Protein AF-A0A928SE41-F1 (afdb_monomer)

Mean predicted aligned error: 13.82 Å

Nearest PDB structures (foldseek):
  5l73-assembly1_B  TM=5.204E-01  e=4.664E-02  Homo sapiens
  8ttq-assembly1_B  TM=5.525E-01  e=8.704E-01  Homo sapiens

Solvent-accessible surface area (backbone atoms only — not comparable to full-atom values): 11397 Å² total; per-residue (Å²): 137,85,88,91,81,90,80,87,89,83,88,83,91,83,81,90,85,83,82,85,88,83,93,76,92,71,86,74,79,82,61,76,67,67,68,52,55,57,54,51,54,52,53,52,52,52,56,52,59,64,74,66,69,66,84,71,67,52,76,88,79,75,61,66,72,69,42,67,29,92,72,49,42,85,67,41,70,33,52,72,40,63,66,27,67,71,76,54,92,57,92,69,24,27,75,44,77,49,80,89,63,86,94,51,41,66,26,45,31,32,97,52,48,72,26,62,48,56,61,57,51,74,53,73,50,64,20,51,86,77,24,64,56,66,54,58,43,25,28,21,42,72,85,44,84,90,42,69,40,45,77,40,76,46,76,60,30,51,46,77,34,77,43,82,45,76,44,51,21,65,64,24,71,44,56,66,38,40,27,31,32,40,60

Secondary structure (DSSP, 8-state):
-PPP----------PPP--------------THHHHHHHHHHHHHHHHHHHT----PPPPPPSEESEEPTT-EE--SSEEEEEE-SS-SSSS-EEEEE--STT----EEEEEEE-TT--EEEEEEE-TTT----EEE-EEETTSTT-----EEEPPPPTT-EEEEEEETTTTT-SSSEEEEE-

Structure (mmCIF, N/CA/C/O backbone):
data_AF-A0A928SE41-F1
#
_entry.id   AF-A0A928SE41-F1
#
loop_
_atom_site.group_PDB
_atom_site.id
_atom_site.type_symbol
_atom_site.label_atom_id
_atom_site.label_alt_id
_atom_site.label_comp_id
_atom_site.label_asym_id
_atom_site.label_entity_id
_atom_site.label_seq_id
_atom_site.pdbx_PDB_ins_code
_atom_site.Cartn_x
_atom_site.Cartn_y
_atom_site.Cartn_z
_atom_site.occupancy
_atom_site.B_iso_or_equiv
_atom_site.auth_seq_id
_atom_site.auth_comp_id
_atom_site.auth_asym_id
_atom_site.auth_atom_id
_atom_site.pdbx_PDB_model_num
ATOM 1 N N . MET A 1 1 ? 59.575 -29.740 -27.970 1.00 46.66 1 MET A N 1
ATOM 2 C CA . MET A 1 1 ? 58.442 -30.667 -28.205 1.00 46.66 1 MET A CA 1
ATOM 3 C C . MET A 1 1 ? 57.515 -30.050 -29.248 1.00 46.66 1 MET A C 1
ATOM 5 O O . MET A 1 1 ? 57.396 -28.835 -29.278 1.00 46.66 1 MET A O 1
ATOM 9 N N . LYS A 1 2 ? 57.029 -30.879 -30.182 1.00 44.94 2 LYS A N 1
ATOM 10 C CA . LYS A 1 2 ? 56.624 -30.553 -31.568 1.00 44.94 2 LYS A CA 1
ATOM 11 C C . LYS A 1 2 ? 55.385 -29.642 -31.724 1.00 44.94 2 LYS A C 1
ATOM 13 O O . LYS A 1 2 ? 54.421 -29.841 -30.995 1.00 44.94 2 LYS A O 1
ATOM 18 N N . PRO A 1 3 ? 55.344 -28.780 -32.762 1.00 45.25 3 PRO A N 1
ATOM 19 C CA . PRO A 1 3 ? 54.106 -28.211 -33.297 1.00 45.25 3 PRO A CA 1
ATOM 20 C C . PRO A 1 3 ? 53.401 -29.195 -34.255 1.00 45.25 3 PRO A C 1
ATOM 22 O O . PRO A 1 3 ? 54.051 -29.869 -35.056 1.00 45.25 3 PRO A O 1
ATOM 25 N N . PHE A 1 4 ? 52.070 -29.271 -34.177 1.00 44.97 4 PHE A N 1
ATOM 26 C CA . PHE A 1 4 ? 51.212 -30.111 -35.020 1.00 44.97 4 PHE A CA 1
ATOM 27 C C . PHE A 1 4 ? 50.641 -29.270 -36.175 1.00 44.97 4 PHE A C 1
ATOM 29 O O . PHE A 1 4 ? 49.979 -28.261 -35.938 1.00 44.97 4 PHE A O 1
ATOM 36 N N . ARG A 1 5 ? 50.915 -29.670 -37.422 1.00 47.62 5 ARG A N 1
ATOM 37 C CA . ARG A 1 5 ? 50.282 -29.157 -38.649 1.00 47.62 5 ARG A CA 1
ATOM 38 C C . ARG A 1 5 ? 49.785 -30.351 -39.468 1.00 47.62 5 ARG A C 1
ATOM 40 O O . ARG A 1 5 ? 50.615 -31.194 -39.804 1.00 47.62 5 ARG A O 1
ATOM 47 N N . PRO A 1 6 ? 48.501 -30.415 -39.839 1.00 48.22 6 PRO A N 1
ATOM 48 C CA . PRO A 1 6 ? 48.040 -31.273 -40.924 1.00 48.22 6 PRO A CA 1
ATOM 49 C C . PRO A 1 6 ? 47.831 -30.456 -42.209 1.00 48.22 6 PRO A C 1
ATOM 51 O O . PRO A 1 6 ? 47.146 -29.434 -42.187 1.00 48.22 6 PRO A O 1
ATOM 54 N N . THR A 1 7 ? 48.384 -30.939 -43.324 1.00 48.78 7 THR A N 1
ATOM 55 C CA . THR A 1 7 ? 48.057 -30.492 -44.690 1.00 48.78 7 THR A CA 1
ATOM 56 C C . THR A 1 7 ? 47.614 -31.707 -45.517 1.00 48.78 7 THR A C 1
ATOM 58 O O . THR A 1 7 ? 48.069 -32.819 -45.259 1.00 48.78 7 THR A O 1
ATOM 61 N N . LEU A 1 8 ? 46.687 -31.450 -46.447 1.00 36.47 8 LEU A N 1
ATOM 62 C CA . LEU A 1 8 ? 45.903 -32.359 -47.296 1.00 36.47 8 LEU A CA 1
ATOM 63 C C . LEU A 1 8 ? 46.720 -33.298 -48.197 1.00 36.47 8 LEU A C 1
ATOM 65 O O . LEU A 1 8 ? 47.815 -32.927 -48.604 1.00 36.47 8 LEU A O 1
ATOM 69 N N . ASP A 1 9 ? 46.086 -34.391 -48.656 1.00 36.44 9 ASP A N 1
ATOM 70 C CA . ASP A 1 9 ? 46.095 -34.699 -50.095 1.00 36.44 9 ASP A CA 1
ATOM 71 C C . ASP A 1 9 ? 44.945 -35.610 -50.591 1.00 36.44 9 ASP A C 1
ATOM 73 O O . ASP A 1 9 ? 44.125 -36.087 -49.806 1.00 36.44 9 ASP A O 1
ATOM 77 N N . SER A 1 10 ? 44.866 -35.781 -51.915 1.00 42.09 10 SER A N 1
ATOM 78 C CA . SER A 1 10 ? 43.642 -35.847 -52.731 1.00 42.09 10 SER A CA 1
ATOM 79 C C . SER A 1 10 ? 43.470 -37.128 -53.594 1.00 42.09 10 SER A C 1
ATOM 81 O O . SER A 1 10 ? 44.464 -37.697 -54.025 1.00 42.09 10 SER A O 1
ATOM 83 N N . GLN A 1 11 ? 42.207 -37.422 -53.991 1.00 41.81 11 GLN A N 1
ATOM 84 C CA . GLN A 1 11 ? 41.729 -38.075 -55.255 1.00 41.81 11 GLN A CA 1
ATOM 85 C C . GLN A 1 11 ? 41.958 -39.610 -55.455 1.00 41.81 11 GLN A C 1
ATOM 87 O O . GLN A 1 11 ? 42.863 -40.148 -54.830 1.00 41.81 11 GLN A O 1
ATOM 92 N N . PRO A 1 12 ? 41.170 -40.357 -56.294 1.00 51.03 12 PRO A N 1
ATOM 93 C CA . PRO A 1 12 ? 40.458 -39.904 -57.502 1.00 51.03 12 PRO A CA 1
ATOM 94 C C . PRO A 1 12 ? 38.987 -40.338 -57.708 1.00 51.03 12 PRO A C 1
ATOM 96 O O . PRO A 1 12 ? 38.530 -41.405 -57.306 1.00 51.03 12 PRO A O 1
ATOM 99 N N . GLN A 1 13 ? 38.276 -39.477 -58.442 1.00 43.41 13 GLN A N 1
ATOM 100 C CA . GLN A 1 13 ? 37.026 -39.741 -59.159 1.00 43.41 13 GLN A CA 1
ATOM 101 C C . GLN A 1 13 ? 37.242 -40.736 -60.313 1.00 43.41 13 GLN A C 1
ATOM 103 O O . GLN A 1 13 ? 38.155 -40.562 -61.119 1.00 43.41 13 GLN A O 1
ATOM 108 N N . LEU A 1 14 ? 36.358 -41.729 -60.430 1.00 42.44 14 LEU A N 1
ATOM 109 C CA . LEU A 1 14 ? 36.236 -42.599 -61.601 1.00 42.44 14 LEU A CA 1
ATOM 110 C C . LEU A 1 14 ? 34.950 -42.257 -62.373 1.00 42.44 14 LEU A C 1
ATOM 112 O O . LEU A 1 14 ? 33.918 -41.925 -61.797 1.00 42.44 14 LEU A O 1
ATOM 116 N N . THR A 1 15 ? 35.091 -42.293 -63.693 1.00 53.06 15 THR A N 1
ATOM 117 C CA . THR A 1 15 ? 34.255 -41.766 -64.785 1.00 53.06 15 THR A CA 1
ATOM 118 C C . THR A 1 15 ? 32.811 -42.290 -64.875 1.00 53.06 15 THR A C 1
ATOM 120 O O . THR A 1 15 ? 32.546 -43.413 -64.446 1.00 53.06 15 THR A O 1
ATOM 123 N N . PRO A 1 16 ? 31.889 -41.563 -65.545 1.00 45.69 16 PRO A N 1
ATOM 124 C CA . PRO A 1 16 ? 30.540 -42.051 -65.829 1.00 45.69 16 PRO A CA 1
ATOM 125 C C . PRO A 1 16 ? 30.514 -43.052 -66.998 1.00 45.69 16 PRO A C 1
ATOM 127 O O . PRO A 1 16 ? 30.977 -42.750 -68.097 1.00 45.69 16 PRO A O 1
ATOM 130 N N . PHE A 1 17 ? 29.909 -44.222 -66.776 1.00 44.00 17 PHE A N 1
ATOM 131 C CA . PHE A 1 17 ? 29.479 -45.137 -67.836 1.00 44.00 17 PHE A CA 1
ATOM 132 C C . PHE A 1 17 ? 27.999 -44.894 -68.159 1.00 44.00 17 PHE A C 1
ATOM 134 O O . PHE A 1 17 ? 27.140 -44.958 -67.284 1.00 44.00 17 PHE A O 1
ATOM 141 N N . ASN A 1 18 ? 27.726 -44.633 -69.436 1.00 43.12 18 ASN A N 1
ATOM 142 C CA . ASN A 1 18 ? 26.406 -44.594 -70.060 1.00 43.12 18 ASN A CA 1
ATOM 143 C C . ASN A 1 18 ? 26.238 -45.879 -70.889 1.00 43.12 18 ASN A C 1
ATOM 145 O O . ASN A 1 18 ? 27.158 -46.231 -71.632 1.00 43.12 18 ASN A O 1
ATOM 149 N N . PRO A 1 19 ? 25.102 -46.583 -70.771 1.00 53.56 19 PRO A N 1
ATOM 150 C CA . PRO A 1 19 ? 24.336 -46.866 -71.986 1.00 53.56 19 PRO A CA 1
ATOM 151 C C . PRO A 1 19 ? 22.806 -46.790 -71.786 1.00 53.56 19 PRO A C 1
ATOM 153 O O . PRO A 1 19 ? 22.194 -47.608 -71.110 1.00 53.56 19 PRO A 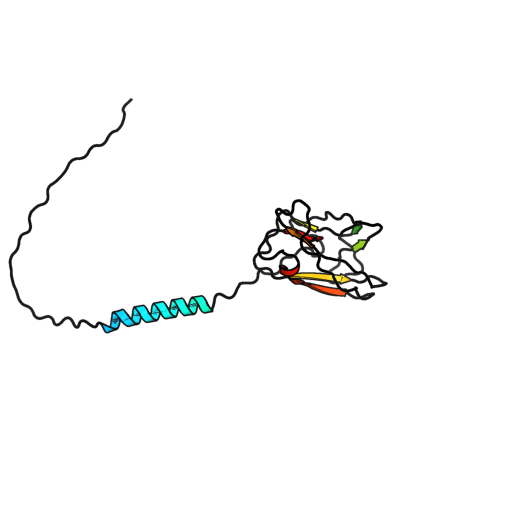O 1
ATOM 156 N N . THR A 1 20 ? 22.202 -45.789 -72.421 1.00 49.34 20 THR A N 1
ATOM 157 C CA . THR A 1 20 ? 21.067 -45.852 -73.364 1.00 49.34 20 THR A CA 1
ATOM 158 C C . THR A 1 20 ? 20.102 -47.063 -73.301 1.00 49.34 20 THR A C 1
ATOM 160 O O . THR A 1 20 ? 20.450 -48.163 -73.714 1.00 49.34 20 THR A O 1
ATOM 163 N N . TYR A 1 21 ? 18.834 -46.737 -72.985 1.00 45.06 21 TYR A N 1
ATOM 164 C CA . TYR A 1 21 ? 17.535 -47.337 -73.381 1.00 45.06 21 TYR A CA 1
ATOM 165 C C . TYR A 1 21 ? 17.086 -48.701 -72.826 1.00 45.06 21 TYR A C 1
ATOM 167 O O . TYR A 1 21 ? 17.552 -49.738 -73.271 1.00 45.06 21 TYR A O 1
ATOM 175 N N . PHE A 1 22 ? 15.986 -48.688 -72.054 1.00 44.00 22 PHE A N 1
ATOM 176 C CA . PHE A 1 22 ? 14.782 -49.477 -72.362 1.00 44.00 22 PHE A CA 1
ATOM 177 C C . PHE A 1 22 ? 13.520 -48.779 -71.830 1.00 44.00 22 PHE A C 1
ATOM 179 O O . PHE A 1 22 ? 13.453 -48.311 -70.698 1.00 44.00 22 PHE A O 1
ATOM 186 N N . HIS A 1 23 ? 12.528 -48.697 -72.710 1.00 52.47 23 HIS A N 1
ATOM 187 C CA . HIS A 1 23 ? 11.189 -48.162 -72.504 1.00 52.47 23 HIS A CA 1
ATOM 188 C C . HIS A 1 23 ? 10.397 -49.095 -71.568 1.00 52.47 23 HIS A C 1
ATOM 190 O O . HIS A 1 23 ? 10.192 -50.259 -71.909 1.00 52.47 23 HIS A O 1
ATOM 196 N N . HIS A 1 24 ? 9.883 -48.598 -70.440 1.00 51.00 24 HIS A N 1
ATOM 197 C CA . HIS A 1 24 ? 8.688 -49.184 -69.833 1.00 51.00 24 HIS A CA 1
ATOM 198 C C . HIS A 1 24 ? 7.796 -48.087 -69.262 1.00 51.00 24 HIS A C 1
ATOM 200 O O . HIS A 1 24 ? 8.157 -47.336 -68.360 1.00 51.00 24 HIS A O 1
ATOM 206 N N . THR A 1 25 ? 6.629 -47.987 -69.875 1.00 55.78 25 THR A N 1
ATOM 207 C CA . THR A 1 25 ? 5.542 -47.072 -69.577 1.00 55.78 25 THR A CA 1
ATOM 208 C C . THR A 1 25 ? 4.924 -47.452 -68.232 1.00 55.78 25 THR A C 1
ATOM 210 O O . THR A 1 25 ? 3.996 -48.249 -68.172 1.00 55.78 25 THR A O 1
ATOM 213 N N . GLY A 1 26 ? 5.447 -46.889 -67.146 1.00 50.28 26 GLY A N 1
ATOM 214 C CA . GLY A 1 26 ? 4.756 -46.816 -65.863 1.00 50.28 26 GLY A CA 1
ATOM 215 C C . GLY A 1 26 ? 4.124 -45.438 -65.748 1.00 50.28 26 GLY A C 1
ATOM 216 O O . GLY A 1 26 ? 4.828 -44.456 -65.547 1.00 50.28 26 GLY A O 1
ATOM 217 N N . GLN A 1 27 ? 2.811 -45.353 -65.943 1.00 44.62 27 GLN A N 1
ATOM 218 C CA . GLN A 1 27 ? 2.025 -44.161 -65.637 1.00 44.62 27 GLN A CA 1
ATOM 219 C C . GLN A 1 27 ? 2.109 -43.911 -64.125 1.00 44.62 27 GLN A C 1
ATOM 221 O O . GLN A 1 27 ? 1.327 -44.457 -63.351 1.00 44.62 27 GLN A O 1
ATOM 226 N N . GLU A 1 28 ? 3.090 -43.120 -63.699 1.00 49.69 28 GLU A N 1
ATOM 227 C CA . GLU A 1 28 ? 3.079 -42.500 -62.383 1.00 49.69 28 GLU A CA 1
ATOM 228 C C . GLU A 1 28 ? 1.965 -41.457 -62.423 1.00 49.69 28 GLU A C 1
ATOM 230 O O . GLU A 1 28 ? 2.078 -40.419 -63.074 1.00 49.69 28 GLU A O 1
ATOM 235 N N . THR A 1 29 ? 0.833 -41.783 -61.802 1.00 55.72 29 THR A N 1
ATOM 236 C CA . THR A 1 29 ? -0.202 -40.811 -61.463 1.00 55.72 29 THR A CA 1
ATOM 237 C C . THR A 1 29 ? 0.430 -39.746 -60.575 1.00 55.72 29 THR A C 1
ATOM 239 O O . THR A 1 29 ? 0.436 -39.868 -59.350 1.00 55.72 29 THR A O 1
ATOM 242 N N . ASP A 1 30 ? 0.983 -38.714 -61.208 1.00 54.09 30 ASP A N 1
ATOM 243 C CA . ASP A 1 30 ? 1.268 -37.433 -60.590 1.00 54.09 30 ASP A CA 1
ATOM 244 C C . ASP A 1 30 ? -0.070 -36.902 -60.073 1.00 54.09 30 ASP A C 1
ATOM 246 O O . ASP A 1 30 ? -0.948 -36.488 -60.831 1.00 54.09 30 ASP A O 1
ATOM 250 N N . MET A 1 31 ? -0.280 -37.043 -58.766 1.00 59.75 31 MET A N 1
ATOM 251 C CA . MET A 1 31 ? -1.417 -36.477 -58.055 1.00 59.75 31 MET A CA 1
ATOM 252 C C . MET A 1 31 ? -0.973 -35.141 -57.436 1.00 59.75 31 MET A C 1
ATOM 254 O O . MET A 1 31 ? -0.610 -35.107 -56.253 1.00 59.75 31 MET A O 1
ATOM 258 N N . PRO A 1 32 ? -1.047 -34.005 -58.162 1.00 52.31 32 PRO A N 1
ATOM 259 C CA . PRO A 1 32 ? -0.687 -32.688 -57.628 1.00 52.31 32 PRO A CA 1
ATOM 260 C C . PRO A 1 32 ? -1.624 -32.217 -56.500 1.00 52.31 32 PRO A C 1
ATOM 262 O O . PRO A 1 32 ? -1.336 -31.239 -55.809 1.00 52.31 32 PRO A O 1
ATOM 265 N N . HIS A 1 33 ? -2.724 -32.931 -56.245 1.00 50.00 33 HIS A N 1
ATOM 266 C CA . HIS A 1 33 ? -3.677 -32.610 -55.184 1.00 50.00 33 HIS A CA 1
ATOM 267 C C . HIS A 1 33 ? -3.133 -32.870 -53.772 1.00 50.00 33 HIS A C 1
ATOM 269 O O . HIS A 1 33 ? -3.493 -32.148 -52.842 1.00 50.00 33 HIS A O 1
ATOM 275 N N . LEU A 1 34 ? -2.228 -33.837 -53.575 1.00 50.53 34 LEU A N 1
ATOM 276 C CA . LEU A 1 34 ? -1.840 -34.245 -52.217 1.00 50.53 34 LEU A CA 1
ATOM 277 C C . LEU A 1 34 ? -0.833 -33.288 -51.550 1.00 50.53 34 LEU A C 1
ATOM 279 O O . LEU A 1 34 ? -0.759 -33.225 -50.323 1.00 50.53 34 LEU A O 1
ATOM 283 N N . ARG A 1 35 ? -0.092 -32.481 -52.324 1.00 55.75 35 ARG A N 1
ATOM 284 C CA . ARG A 1 35 ? 0.886 -31.514 -51.779 1.00 55.75 35 ARG A CA 1
ATOM 285 C C . ARG A 1 35 ? 0.276 -30.166 -51.383 1.00 55.75 35 ARG A C 1
ATOM 287 O O . ARG A 1 35 ? 0.877 -29.444 -50.588 1.00 55.75 35 ARG A O 1
ATOM 294 N N . LEU A 1 36 ? -0.912 -29.833 -51.890 1.00 46.22 36 LEU A N 1
ATOM 295 C CA . LEU A 1 36 ? -1.590 -28.565 -51.597 1.00 46.22 36 LEU A CA 1
ATOM 296 C C . LEU A 1 36 ? -2.436 -28.637 -50.312 1.00 46.22 36 LEU A C 1
ATOM 298 O O . LEU A 1 36 ? -2.439 -27.689 -49.528 1.00 46.22 36 LEU A O 1
ATOM 302 N N . VAL A 1 37 ? -3.068 -29.785 -50.040 1.00 52.66 37 VAL A N 1
ATOM 303 C CA . VAL A 1 37 ? -3.901 -29.998 -48.837 1.00 52.66 37 VAL A CA 1
ATOM 304 C C . VAL A 1 37 ? -3.054 -30.005 -47.557 1.00 52.66 37 VAL A C 1
ATOM 306 O O . VAL A 1 37 ? -3.451 -29.422 -46.553 1.00 52.66 37 VAL A O 1
ATOM 309 N N . HIS A 1 38 ? -1.835 -30.557 -47.607 1.00 46.41 38 HIS A N 1
ATOM 310 C CA . HIS A 1 38 ? -0.890 -30.513 -46.482 1.00 46.41 38 HIS A CA 1
ATOM 311 C C . HIS A 1 38 ? -0.451 -29.086 -46.132 1.00 46.41 38 HIS A C 1
ATOM 313 O O . HIS A 1 38 ? -0.298 -28.769 -44.956 1.00 46.41 38 HIS A O 1
ATOM 319 N N . ARG A 1 39 ? -0.272 -28.215 -47.137 1.00 52.34 39 ARG A N 1
ATOM 320 C CA . ARG A 1 39 ? 0.140 -26.817 -46.930 1.00 52.34 39 ARG A CA 1
ATOM 321 C C . ARG A 1 39 ? -0.997 -25.959 -46.376 1.00 52.34 39 ARG A C 1
ATOM 323 O O . ARG A 1 39 ? -0.737 -25.118 -45.524 1.00 52.34 39 ARG A O 1
ATOM 330 N N . PHE A 1 40 ? -2.240 -26.209 -46.790 1.00 48.91 40 PHE A N 1
ATOM 331 C CA . PHE A 1 40 ? -3.416 -25.536 -46.230 1.00 48.91 40 PHE A CA 1
ATOM 332 C C . PHE A 1 40 ? -3.732 -25.999 -44.801 1.00 48.91 40 PHE A C 1
ATOM 334 O O . PHE A 1 40 ? -3.904 -25.142 -43.941 1.00 48.91 40 PHE A O 1
ATOM 341 N N . CYS A 1 41 ? -3.703 -27.310 -44.515 1.00 48.94 41 CYS A N 1
ATOM 342 C CA . CYS A 1 41 ? -3.915 -27.842 -43.161 1.00 48.94 41 CYS A CA 1
ATOM 343 C C . CYS A 1 41 ? -2.874 -27.337 -42.150 1.00 48.94 41 CYS A C 1
ATOM 345 O O . CYS A 1 41 ? -3.245 -26.982 -41.033 1.00 48.94 41 CYS A O 1
ATOM 347 N N . PHE A 1 42 ? -1.590 -27.255 -42.529 1.00 52.69 42 PHE A N 1
ATOM 348 C CA . PHE A 1 42 ? -0.537 -26.720 -41.651 1.00 52.69 42 PHE A CA 1
ATOM 349 C C . PHE A 1 42 ? -0.695 -25.215 -41.385 1.00 52.69 42 PHE A C 1
ATOM 351 O O . PHE A 1 42 ? -0.465 -24.768 -40.262 1.00 52.69 42 PHE A O 1
ATOM 358 N N . LEU A 1 43 ? -1.118 -24.432 -42.386 1.00 52.38 43 LEU A N 1
ATOM 359 C CA . LEU A 1 43 ? -1.316 -22.986 -42.237 1.00 52.38 43 LEU A CA 1
ATOM 360 C C . LEU A 1 43 ? -2.561 -22.664 -41.393 1.00 52.38 43 LEU A C 1
ATOM 362 O O . LEU A 1 43 ? -2.522 -21.749 -40.574 1.00 52.38 43 LEU A O 1
ATOM 366 N N . THR A 1 44 ? -3.638 -23.446 -41.525 1.00 56.12 44 THR A N 1
ATOM 367 C CA . THR A 1 44 ? -4.821 -23.329 -40.657 1.00 56.12 44 THR A CA 1
ATOM 368 C C . THR A 1 44 ? -4.547 -23.798 -39.229 1.00 56.12 44 THR A C 1
ATOM 370 O O . THR A 1 44 ? -5.037 -23.169 -38.296 1.00 56.12 44 THR A O 1
ATOM 373 N N . LEU A 1 45 ? -3.727 -24.837 -39.021 1.00 54.94 45 LEU A N 1
ATOM 374 C CA . LEU A 1 45 ? -3.350 -25.291 -37.675 1.00 54.94 45 LEU A CA 1
ATOM 375 C C . LEU A 1 45 ? -2.488 -24.242 -36.943 1.00 54.94 45 LEU A C 1
ATOM 377 O O . LEU A 1 45 ? -2.717 -23.987 -35.763 1.00 54.94 45 LEU A O 1
ATOM 381 N N . LEU A 1 46 ? -1.563 -23.575 -37.652 1.00 55.47 46 LEU A N 1
ATOM 382 C CA . LEU A 1 46 ? -0.734 -22.489 -37.106 1.00 55.47 46 LEU A CA 1
ATOM 383 C C . LEU A 1 46 ? -1.565 -21.231 -36.772 1.00 55.47 46 LEU A C 1
ATOM 385 O O . LEU A 1 46 ? -1.356 -20.596 -35.736 1.00 55.47 46 LEU A O 1
ATOM 389 N N . LEU A 1 47 ? -2.546 -20.893 -37.619 1.00 53.84 47 LEU A N 1
ATOM 390 C CA . LEU A 1 47 ? -3.447 -19.755 -37.403 1.00 53.84 47 LEU A CA 1
ATOM 391 C C . LEU A 1 47 ? -4.404 -19.995 -36.220 1.00 53.84 47 LEU A C 1
ATOM 393 O O . LEU A 1 47 ? -4.671 -19.070 -35.458 1.00 53.84 47 LEU A O 1
ATOM 397 N N . ILE A 1 48 ? -4.854 -21.237 -36.004 1.00 55.75 48 ILE A N 1
ATOM 398 C CA . ILE A 1 48 ? -5.677 -21.614 -34.843 1.00 55.75 48 ILE A CA 1
ATOM 399 C C . ILE A 1 48 ? -4.849 -21.571 -33.547 1.00 55.75 48 ILE A C 1
ATOM 401 O O . ILE A 1 48 ? -5.345 -21.067 -32.544 1.00 55.75 48 ILE A O 1
ATOM 405 N N . THR A 1 49 ? -3.572 -21.980 -33.543 1.00 56.41 49 THR A N 1
ATOM 406 C CA . THR A 1 49 ? -2.720 -21.849 -32.339 1.00 56.41 49 THR A CA 1
ATOM 407 C C . THR A 1 49 ? -2.444 -20.399 -31.926 1.00 56.41 49 THR A C 1
ATOM 409 O O . THR A 1 49 ? -2.332 -20.130 -30.732 1.00 56.41 49 THR A O 1
ATOM 412 N N . LEU A 1 50 ? -2.395 -19.447 -32.869 1.00 56.09 50 LEU A N 1
ATOM 413 C CA . LEU A 1 50 ? -2.232 -18.023 -32.539 1.00 56.09 50 LEU A CA 1
ATOM 414 C C . LEU A 1 50 ? -3.504 -17.385 -31.951 1.00 56.09 50 LEU A C 1
ATOM 416 O O . LEU A 1 50 ? -3.391 -16.432 -31.185 1.00 56.09 50 LEU A O 1
ATOM 420 N N . LEU A 1 51 ? -4.699 -17.905 -32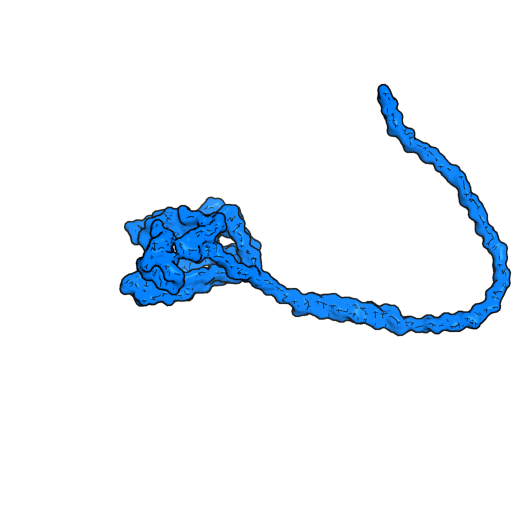.262 1.00 56.19 51 LEU A N 1
ATOM 421 C CA . LEU A 1 51 ? -5.964 -17.388 -31.718 1.00 56.19 51 LEU A CA 1
ATOM 422 C C . LEU A 1 51 ? -6.239 -17.811 -30.260 1.00 56.19 51 LEU A C 1
ATOM 424 O O . LEU A 1 51 ? -7.092 -17.206 -29.616 1.00 56.19 51 LEU A O 1
ATOM 428 N N . PHE A 1 52 ? -5.525 -18.809 -29.726 1.00 57.59 52 PHE A N 1
ATOM 429 C CA . PHE A 1 52 ? -5.733 -19.335 -28.366 1.00 57.59 52 PHE A CA 1
ATOM 430 C C . PHE A 1 52 ? -4.618 -18.991 -27.365 1.00 57.59 52 PHE A C 1
ATOM 432 O O . PHE A 1 52 ? -4.649 -19.471 -26.231 1.00 57.59 52 PHE A O 1
ATOM 439 N N . ALA A 1 53 ? -3.658 -18.135 -27.728 1.00 59.69 53 ALA A N 1
ATOM 440 C CA . ALA A 1 53 ? -2.679 -17.610 -26.777 1.00 59.69 53 ALA A CA 1
ATOM 441 C C . ALA A 1 53 ? -3.319 -16.523 -25.888 1.00 59.69 53 ALA A C 1
ATOM 443 O O . ALA A 1 53 ? -3.044 -15.333 -26.031 1.00 59.69 53 ALA A O 1
ATOM 444 N N . ALA A 1 54 ? -4.217 -16.922 -24.983 1.00 64.62 54 ALA A N 1
ATOM 445 C CA . ALA A 1 54 ? -4.692 -16.033 -23.930 1.00 64.62 54 ALA A CA 1
ATOM 446 C C . ALA A 1 54 ? -3.529 -15.723 -22.968 1.00 64.62 54 ALA A C 1
ATOM 448 O O . ALA A 1 54 ? -2.755 -16.629 -22.646 1.00 64.62 54 ALA A O 1
ATOM 449 N N . PRO A 1 55 ? -3.380 -14.475 -22.489 1.00 66.06 55 PRO A N 1
ATOM 450 C CA . PRO A 1 55 ? -2.377 -14.169 -21.481 1.00 66.06 55 PRO A CA 1
ATOM 451 C C . PRO A 1 55 ? -2.674 -14.979 -20.214 1.00 66.06 55 PRO A C 1
ATOM 453 O O . PRO A 1 55 ? -3.725 -14.816 -19.591 1.00 66.06 55 PRO A O 1
ATOM 456 N N . THR A 1 56 ? -1.752 -15.860 -19.830 1.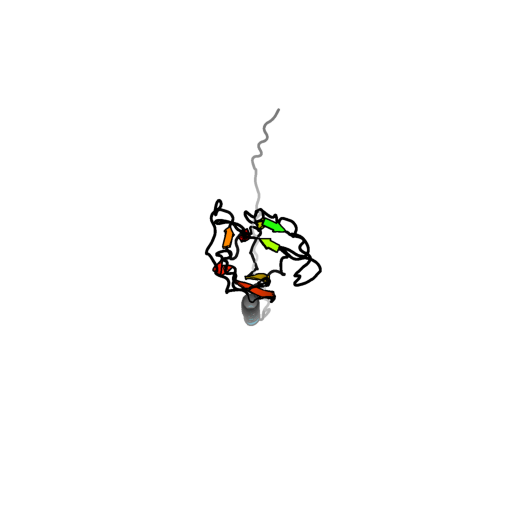00 73.44 56 THR A N 1
ATOM 457 C CA . THR A 1 56 ? -1.836 -16.575 -18.555 1.00 73.44 56 THR A CA 1
ATOM 458 C C . THR A 1 56 ? -1.596 -15.578 -17.428 1.00 73.44 56 THR A C 1
ATOM 460 O O . THR A 1 56 ? -0.488 -15.069 -17.266 1.00 73.44 56 THR A O 1
ATOM 463 N N . LEU A 1 57 ? -2.639 -15.289 -16.652 1.00 81.69 57 LEU A N 1
ATOM 464 C CA . LEU A 1 57 ? -2.506 -14.541 -15.405 1.00 81.69 57 LEU A CA 1
ATOM 465 C C . LEU A 1 57 ? -1.708 -15.372 -14.397 1.00 81.69 57 LEU A C 1
ATOM 467 O O . LEU A 1 57 ? -1.930 -16.577 -14.257 1.00 81.69 57 LEU A O 1
ATOM 471 N N . ALA A 1 58 ? -0.800 -14.719 -13.680 1.00 84.12 58 ALA A N 1
ATOM 472 C CA . ALA A 1 58 ? -0.087 -15.337 -12.577 1.00 84.12 58 ALA A CA 1
ATOM 473 C C . ALA A 1 58 ? -1.069 -15.706 -11.451 1.00 84.12 58 ALA A C 1
ATOM 475 O O . ALA A 1 58 ? -2.042 -14.990 -11.184 1.00 84.12 58 ALA A O 1
ATOM 476 N N . ALA A 1 59 ? -0.808 -16.826 -10.772 1.00 88.75 59 ALA A N 1
ATOM 477 C CA . ALA A 1 59 ? -1.513 -17.153 -9.537 1.00 88.75 59 ALA A CA 1
ATOM 478 C C . ALA A 1 59 ? -1.273 -16.038 -8.502 1.00 88.75 59 ALA A C 1
ATOM 480 O O . ALA A 1 59 ? -0.178 -15.474 -8.491 1.00 88.75 59 ALA A O 1
ATOM 481 N N . PRO A 1 60 ? -2.249 -15.708 -7.632 1.00 92.06 60 PRO A N 1
ATOM 482 C CA . PRO A 1 60 ? -2.080 -14.644 -6.652 1.00 92.06 60 PRO A CA 1
ATOM 483 C C . PRO A 1 60 ? -0.817 -14.843 -5.819 1.00 92.06 60 PRO A C 1
ATOM 485 O O . PRO A 1 60 ? -0.603 -15.913 -5.253 1.00 92.06 60 PRO A O 1
ATOM 488 N N . GLN A 1 61 ? -0.012 -13.792 -5.716 1.00 95.44 61 GLN A N 1
ATOM 489 C CA . GLN A 1 61 ? 1.143 -13.787 -4.842 1.00 95.44 61 GLN A CA 1
ATOM 490 C C . GLN A 1 61 ? 0.798 -13.124 -3.514 1.00 95.44 61 GLN A C 1
ATOM 492 O O . GLN A 1 61 ? 0.258 -12.018 -3.475 1.00 95.44 61 GLN A O 1
ATOM 497 N N . VAL A 1 62 ? 1.131 -13.812 -2.426 1.00 97.62 62 VAL A N 1
ATOM 498 C CA . VAL A 1 62 ? 0.945 -13.312 -1.066 1.00 97.62 62 VAL A CA 1
ATOM 499 C C . VAL A 1 62 ? 2.072 -12.341 -0.719 1.00 97.62 62 VAL A C 1
ATOM 501 O O . VAL A 1 62 ? 3.244 -12.636 -0.939 1.00 97.62 62 VAL A O 1
ATOM 504 N N . ILE A 1 63 ? 1.698 -11.188 -0.164 1.00 98.44 63 ILE A N 1
ATOM 505 C CA . ILE A 1 63 ? 2.619 -10.199 0.423 1.00 98.44 63 ILE A CA 1
ATOM 506 C C . ILE A 1 63 ? 2.572 -10.286 1.952 1.00 98.44 63 ILE A C 1
ATOM 508 O O . ILE A 1 63 ? 3.603 -10.258 2.619 1.00 98.44 63 ILE A O 1
ATOM 512 N N . TYR A 1 64 ? 1.371 -10.441 2.507 1.00 98.62 64 TYR A N 1
ATOM 513 C CA . TYR A 1 64 ? 1.134 -10.634 3.930 1.00 98.62 64 TYR A CA 1
ATOM 514 C C . TYR A 1 64 ? -0.027 -11.608 4.132 1.00 98.62 64 TYR A C 1
ATOM 516 O O . TYR A 1 64 ? -1.083 -11.438 3.521 1.00 98.62 64 TYR A O 1
ATOM 524 N N . ASP A 1 65 ? 0.185 -12.593 4.997 1.00 98.00 65 ASP A N 1
ATOM 525 C CA . ASP A 1 65 ? -0.829 -13.509 5.521 1.00 98.00 65 ASP A CA 1
ATOM 526 C C . ASP A 1 65 ? -0.364 -13.967 6.909 1.00 98.00 65 ASP A C 1
ATOM 528 O O . ASP A 1 65 ? 0.591 -14.737 7.029 1.00 98.00 65 ASP A O 1
ATOM 532 N N . GLU A 1 66 ? -0.931 -13.364 7.961 1.00 98.12 66 GLU A N 1
ATOM 533 C CA . GLU A 1 66 ? -0.526 -13.480 9.379 1.00 98.12 66 GLU A CA 1
ATOM 534 C C . GLU A 1 66 ? 0.919 -13.022 9.710 1.00 98.12 66 GLU A C 1
ATOM 536 O O . GLU A 1 66 ? 1.268 -12.763 10.868 1.00 98.12 66 GLU A O 1
ATOM 541 N N . SER A 1 67 ? 1.770 -12.933 8.692 1.00 98.50 67 SER A N 1
ATOM 542 C CA . SER A 1 67 ? 3.160 -12.497 8.677 1.00 98.50 67 SER A CA 1
ATOM 543 C C . SER A 1 67 ? 3.543 -12.069 7.255 1.00 98.50 67 SER A C 1
ATOM 545 O O . SER A 1 67 ? 2.856 -12.403 6.288 1.00 98.50 67 SER A O 1
ATOM 547 N N . LEU A 1 68 ? 4.635 -11.313 7.115 1.00 98.69 68 LEU A N 1
ATOM 548 C CA . LEU A 1 68 ? 5.152 -10.954 5.794 1.00 98.69 68 LEU A CA 1
ATOM 549 C C . LEU A 1 68 ? 5.641 -12.205 5.057 1.00 98.69 68 LEU A C 1
ATOM 551 O O . LEU A 1 68 ? 6.359 -13.028 5.628 1.00 98.69 68 LEU A O 1
ATOM 555 N N . ALA A 1 69 ? 5.263 -12.328 3.785 1.00 98.56 69 ALA A N 1
ATOM 556 C CA . ALA A 1 69 ? 5.745 -13.397 2.925 1.00 98.56 69 ALA A CA 1
ATOM 557 C C . ALA A 1 69 ? 7.262 -13.279 2.706 1.00 98.56 69 ALA A C 1
ATOM 559 O O . ALA A 1 69 ? 7.847 -12.198 2.809 1.00 98.56 69 ALA A O 1
ATOM 560 N N . THR A 1 70 ? 7.911 -14.398 2.381 1.00 97.69 70 THR A N 1
ATOM 561 C CA . THR A 1 70 ? 9.357 -14.438 2.128 1.00 97.69 70 THR A CA 1
ATOM 562 C C . THR A 1 70 ? 9.779 -13.372 1.115 1.00 97.69 70 THR A C 1
ATOM 564 O O . THR A 1 70 ? 9.169 -13.239 0.059 1.00 97.69 70 THR A O 1
ATOM 567 N N . GLY A 1 71 ? 10.836 -12.625 1.448 1.00 97.81 71 GLY A N 1
ATOM 568 C CA . GLY A 1 71 ? 11.376 -11.541 0.622 1.00 97.81 71 GLY A CA 1
ATOM 569 C C . GLY A 1 71 ? 10.804 -10.158 0.941 1.00 97.81 71 GLY A C 1
ATOM 570 O O . GLY A 1 71 ? 11.467 -9.162 0.656 1.00 97.81 71 GLY A O 1
ATOM 571 N N . TRP A 1 72 ? 9.634 -10.079 1.583 1.00 98.62 72 TRP A N 1
ATOM 572 C CA . TRP A 1 72 ? 9.050 -8.812 2.020 1.00 98.62 72 TRP A CA 1
ATOM 573 C C . TRP A 1 72 ? 9.547 -8.403 3.408 1.00 98.62 72 TRP A C 1
ATOM 575 O O . TRP A 1 72 ? 9.631 -9.218 4.328 1.00 98.62 72 TRP A O 1
ATOM 585 N N . ALA A 1 73 ? 9.844 -7.117 3.575 1.00 98.62 73 ALA A N 1
ATOM 586 C CA . ALA A 1 73 ? 10.308 -6.534 4.828 1.00 98.62 73 ALA A CA 1
ATOM 587 C C . ALA A 1 73 ? 9.570 -5.227 5.136 1.00 98.62 73 ALA A C 1
ATOM 589 O O . ALA A 1 73 ? 9.184 -4.489 4.236 1.00 98.62 73 ALA A O 1
ATOM 590 N N . ASN A 1 74 ? 9.399 -4.920 6.420 1.00 98.50 74 ASN A N 1
ATOM 591 C CA . ASN A 1 74 ? 8.838 -3.645 6.857 1.00 98.50 74 ASN A CA 1
ATOM 592 C C . ASN A 1 74 ? 9.934 -2.574 6.917 1.00 98.50 74 ASN A C 1
ATOM 594 O O . ASN A 1 74 ? 10.821 -2.659 7.767 1.00 98.50 74 ASN A O 1
ATOM 598 N N . TRP A 1 75 ? 9.856 -1.584 6.030 1.00 97.56 75 TRP A N 1
ATOM 599 C CA . TRP A 1 75 ? 10.762 -0.430 5.937 1.00 97.56 75 TRP A CA 1
ATOM 600 C C . TRP A 1 75 ? 10.030 0.886 6.251 1.00 97.56 75 TRP A C 1
ATOM 602 O O . TRP A 1 75 ? 10.449 1.968 5.845 1.00 97.56 75 TRP A O 1
ATOM 612 N N . SER A 1 76 ? 8.905 0.789 6.964 1.00 97.44 76 SER A N 1
ATOM 613 C CA . SER A 1 76 ? 8.018 1.917 7.249 1.00 97.44 76 SER A CA 1
ATOM 614 C C . SER A 1 76 ? 8.694 3.029 8.038 1.00 97.44 76 SER A C 1
ATOM 616 O O . SER A 1 76 ? 9.468 2.787 8.964 1.00 97.44 76 SER A O 1
ATOM 618 N N . TRP A 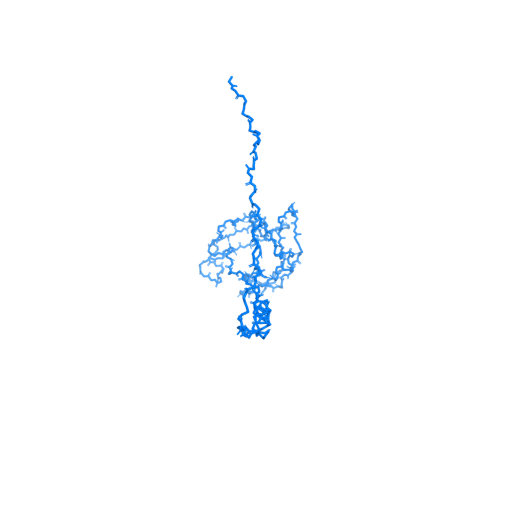1 77 ? 8.285 4.259 7.735 1.00 95.25 77 TRP A N 1
ATOM 619 C CA . TRP A 1 77 ? 8.563 5.444 8.553 1.00 95.25 77 TRP A CA 1
ATOM 620 C C . TRP A 1 77 ? 7.437 5.727 9.565 1.00 95.25 77 TRP A C 1
ATOM 622 O O . TRP A 1 77 ? 7.587 6.549 10.471 1.00 95.25 77 TRP A O 1
ATOM 632 N N . ALA A 1 78 ? 6.293 5.050 9.420 1.00 96.88 78 ALA A N 1
ATOM 633 C CA . ALA A 1 78 ? 5.212 5.016 10.401 1.00 96.88 78 ALA A CA 1
ATOM 634 C C . ALA A 1 78 ? 5.463 3.976 11.510 1.00 96.88 78 ALA A C 1
ATOM 636 O O . ALA A 1 78 ? 6.262 3.051 11.357 1.00 96.88 78 ALA A O 1
ATOM 637 N N . SER A 1 79 ? 4.724 4.086 12.620 1.00 96.81 79 SER A N 1
ATOM 638 C CA . SER A 1 79 ? 4.666 3.009 13.613 1.00 96.81 79 SER A CA 1
ATOM 639 C C . SER A 1 79 ? 3.789 1.876 13.077 1.00 96.81 79 SER A C 1
ATOM 641 O O . SER A 1 79 ? 2.645 2.115 12.687 1.00 96.81 79 SER A O 1
ATOM 643 N N . VAL A 1 80 ? 4.323 0.653 13.044 1.00 98.31 80 VAL A N 1
ATOM 644 C CA . VAL A 1 80 ? 3.652 -0.512 12.451 1.00 98.31 80 VAL A CA 1
ATOM 645 C C . VAL A 1 80 ? 3.673 -1.693 13.408 1.00 98.31 80 VAL A C 1
ATOM 647 O O . VAL A 1 80 ? 4.734 -2.121 13.862 1.00 98.31 80 VAL A O 1
ATOM 650 N N . ASN A 1 81 ? 2.500 -2.269 13.646 1.00 98.50 81 ASN A N 1
ATOM 651 C CA . ASN A 1 81 ? 2.341 -3.564 14.289 1.00 98.50 81 ASN A CA 1
ATOM 652 C C . ASN A 1 81 ? 1.900 -4.596 13.242 1.00 98.50 81 ASN A C 1
ATOM 654 O O . ASN A 1 81 ? 0.755 -4.582 12.800 1.00 98.50 81 ASN A O 1
ATOM 658 N N . LEU A 1 82 ? 2.803 -5.507 12.867 1.00 98.62 82 LEU A N 1
ATOM 659 C CA . LEU A 1 82 ? 2.549 -6.573 11.884 1.00 98.62 82 LEU A CA 1
ATOM 660 C C . LEU A 1 82 ? 1.766 -7.773 12.449 1.00 98.62 82 LEU A C 1
ATOM 662 O O . LEU A 1 82 ? 1.542 -8.742 11.728 1.00 98.62 82 LEU A O 1
ATOM 666 N N . GLY A 1 83 ? 1.408 -7.761 13.733 1.00 98.50 83 GLY A N 1
ATOM 667 C CA . GLY A 1 83 ? 0.708 -8.855 14.407 1.00 98.50 83 GLY A CA 1
ATOM 668 C C . GLY A 1 83 ? -0.469 -8.364 15.239 1.00 98.50 83 GLY A C 1
ATOM 669 O O . GLY A 1 83 ? -0.695 -8.878 16.334 1.00 98.50 83 GLY A O 1
ATOM 670 N N . ALA A 1 84 ? -1.179 -7.339 14.766 1.00 98.62 84 ALA A N 1
ATOM 671 C CA . ALA A 1 84 ? -2.354 -6.827 15.456 1.00 98.62 84 ALA A CA 1
ATOM 672 C C . ALA A 1 84 ? -3.468 -7.880 15.450 1.00 98.62 84 ALA A C 1
ATOM 674 O O . ALA A 1 84 ? -3.772 -8.450 14.412 1.00 98.62 84 ALA A O 1
ATOM 675 N N . THR A 1 85 ? -4.089 -8.130 16.600 1.00 98.50 85 THR A N 1
ATOM 676 C CA . THR A 1 85 ? -5.148 -9.147 16.755 1.00 98.50 85 THR A CA 1
ATOM 677 C C . THR A 1 85 ? -6.556 -8.554 16.773 1.00 98.50 85 THR A C 1
ATOM 679 O O . THR A 1 85 ? -7.540 -9.280 16.882 1.00 98.50 85 THR A O 1
ATOM 682 N N . THR A 1 86 ? -6.677 -7.227 16.674 1.00 96.25 86 THR A N 1
ATOM 683 C CA . THR A 1 86 ? -7.956 -6.529 16.543 1.00 96.25 86 THR A CA 1
ATOM 684 C C . THR A 1 86 ? -7.767 -5.161 15.873 1.00 96.25 86 THR A C 1
ATOM 686 O O . THR A 1 86 ? -6.869 -4.416 16.275 1.00 96.25 86 THR A O 1
ATOM 689 N N . PRO A 1 87 ? -8.594 -4.801 14.874 1.00 97.50 87 PRO A N 1
ATOM 690 C CA . PRO A 1 87 ? -9.502 -5.675 14.123 1.00 97.50 87 PRO A CA 1
ATOM 691 C C . PRO A 1 87 ? -8.730 -6.621 13.182 1.00 97.50 87 PRO A C 1
ATOM 693 O O . PRO A 1 87 ? -7.597 -6.337 12.794 1.00 97.50 87 PRO A O 1
ATOM 696 N N . VAL A 1 88 ? -9.357 -7.723 12.760 1.00 98.31 88 VAL A N 1
ATOM 697 C CA . VAL A 1 88 ? -8.796 -8.692 11.795 1.00 98.31 88 VAL A CA 1
ATOM 698 C C . VAL A 1 88 ? -9.808 -8.934 10.675 1.00 98.31 88 VAL A C 1
ATOM 700 O O . VAL A 1 88 ? -11.005 -9.019 10.943 1.00 98.31 88 VAL A O 1
ATOM 703 N N . HIS A 1 89 ? -9.344 -8.990 9.424 1.00 98.19 89 HIS A N 1
ATOM 704 C CA . HIS A 1 89 ? -10.202 -9.265 8.266 1.00 98.19 89 HIS A CA 1
ATOM 705 C C . HIS A 1 89 ? -10.377 -10.771 8.031 1.00 98.19 89 HIS A C 1
ATOM 707 O O . HIS A 1 89 ? -11.484 -11.250 7.805 1.00 98.19 89 HIS A O 1
ATOM 713 N N . ALA A 1 90 ? -9.272 -11.511 8.089 1.00 97.25 90 ALA A N 1
ATOM 714 C CA . ALA A 1 90 ? -9.208 -12.957 7.930 1.00 97.25 90 ALA A CA 1
ATOM 715 C C . ALA A 1 90 ? -8.076 -13.500 8.811 1.00 97.25 90 ALA A C 1
ATOM 717 O O . ALA A 1 90 ? -7.123 -12.775 9.077 1.00 97.25 90 ALA A O 1
ATOM 718 N N . GLY A 1 91 ? -8.185 -14.753 9.254 1.00 97.50 91 GLY A N 1
ATOM 719 C CA . GLY A 1 91 ? -7.190 -15.353 10.144 1.00 97.50 91 GLY A CA 1
ATOM 720 C C . GLY A 1 91 ? -7.248 -14.781 11.563 1.00 97.50 91 GLY A C 1
ATOM 721 O O . GLY A 1 91 ? -8.333 -14.607 12.124 1.00 97.50 91 GLY A O 1
ATOM 722 N N . THR A 1 92 ? -6.082 -14.527 12.155 1.00 98.56 92 THR A N 1
ATOM 723 C CA . THR A 1 92 ? -5.935 -14.032 13.535 1.00 98.56 92 THR A CA 1
ATOM 724 C C . THR A 1 92 ? -5.155 -12.727 13.640 1.00 98.56 92 THR A C 1
ATOM 726 O O . THR A 1 92 ? -5.095 -12.148 14.731 1.00 98.56 92 THR A O 1
ATOM 729 N N . LYS A 1 93 ? -4.572 -12.246 12.536 1.00 98.75 93 LYS A N 1
ATOM 730 C CA . LYS A 1 93 ? -3.719 -11.062 12.527 1.00 98.75 93 LYS A CA 1
ATOM 731 C C . LYS A 1 93 ? -4.007 -10.121 11.366 1.00 98.75 93 LYS A C 1
ATOM 733 O O . LYS A 1 93 ? -4.422 -10.499 10.276 1.00 98.75 93 LYS A O 1
ATOM 738 N N . SER A 1 94 ? -3.726 -8.853 11.615 1.00 98.69 94 SER A N 1
ATOM 739 C CA . SER A 1 94 ? -3.679 -7.793 10.622 1.00 98.69 94 SER A CA 1
ATOM 740 C C . SER A 1 94 ? -2.448 -6.914 10.844 1.00 98.69 94 SER A C 1
ATOM 742 O O . SER A 1 94 ? -1.738 -7.019 11.852 1.00 98.69 94 SER A O 1
ATOM 744 N N . ILE A 1 95 ? -2.198 -6.024 9.886 1.00 98.75 95 ILE A N 1
ATOM 745 C CA . ILE A 1 95 ? -1.235 -4.940 10.049 1.00 98.75 95 ILE A CA 1
ATOM 746 C C . ILE A 1 95 ? -1.982 -3.722 10.588 1.00 98.75 95 ILE A C 1
ATOM 748 O O . ILE A 1 95 ? -2.913 -3.232 9.949 1.00 98.75 95 ILE A O 1
ATOM 752 N N . ALA A 1 96 ? -1.550 -3.207 11.737 1.00 98.12 96 ALA A N 1
ATOM 753 C CA . ALA A 1 96 ? -1.992 -1.913 12.242 1.00 98.12 96 ALA A CA 1
ATOM 754 C C . ALA A 1 96 ? -0.904 -0.865 12.004 1.00 98.12 96 ALA A C 1
ATOM 756 O O . ALA A 1 96 ? 0.260 -1.075 12.353 1.00 98.12 96 ALA A O 1
ATOM 757 N N . VAL A 1 97 ? -1.297 0.268 11.427 1.00 96.94 97 VAL A N 1
ATOM 758 C CA . VAL A 1 97 ? -0.409 1.397 11.139 1.00 96.94 97 VAL A CA 1
ATOM 759 C C . VAL A 1 97 ? -0.905 2.617 11.900 1.00 96.94 97 VAL A C 1
ATOM 761 O O . VAL A 1 97 ? -2.081 2.973 11.809 1.00 96.94 97 VAL A O 1
ATOM 764 N N . THR A 1 98 ? -0.002 3.272 12.624 1.00 94.75 98 THR A N 1
ATOM 765 C CA . THR A 1 98 ? -0.290 4.507 13.355 1.00 94.75 98 THR A CA 1
ATOM 766 C C . THR A 1 98 ? 0.572 5.637 12.807 1.00 94.75 98 THR A C 1
ATOM 768 O O . THR A 1 98 ? 1.801 5.606 12.909 1.00 94.75 98 THR A O 1
ATOM 771 N N . TYR A 1 99 ? -0.095 6.654 12.262 1.00 91.81 99 TYR A N 1
ATOM 772 C CA . TYR A 1 99 ? 0.519 7.897 11.809 1.00 91.81 99 TYR A CA 1
ATOM 773 C C . TYR A 1 99 ? 0.440 8.934 12.938 1.00 91.81 99 TYR A C 1
ATOM 775 O O . TYR A 1 99 ? -0.644 9.358 13.333 1.00 91.81 99 TYR A O 1
ATOM 783 N N . THR A 1 100 ? 1.589 9.306 13.493 1.00 87.06 100 THR A N 1
ATOM 784 C CA . THR A 1 100 ? 1.748 10.239 14.619 1.00 87.06 100 THR A CA 1
ATOM 785 C C . THR A 1 100 ? 2.392 11.569 14.217 1.00 87.06 100 THR A C 1
ATOM 787 O O . THR A 1 100 ? 2.501 12.461 15.056 1.00 87.06 100 THR A O 1
ATOM 790 N N . GLY A 1 101 ? 2.846 11.722 12.970 1.00 82.62 101 GLY A N 1
ATOM 791 C CA . GLY A 1 101 ? 3.515 12.928 12.480 1.00 82.62 101 GLY A CA 1
ATOM 792 C C . GLY A 1 101 ? 3.407 13.108 10.965 1.00 82.62 101 GLY A C 1
ATOM 793 O O . GLY A 1 101 ? 2.874 12.257 10.255 1.00 82.62 101 GLY A O 1
ATOM 794 N N . GLY A 1 102 ? 3.912 14.239 10.467 1.00 83.75 102 GLY A N 1
ATOM 795 C CA . GLY A 1 102 ? 4.033 14.481 9.027 1.00 83.75 102 GLY A CA 1
ATOM 796 C C . GLY A 1 102 ? 5.133 13.621 8.398 1.00 83.75 102 GLY A C 1
ATOM 797 O O . GLY A 1 102 ? 6.099 13.276 9.075 1.00 83.75 102 GLY A O 1
ATOM 798 N N . TRP A 1 103 ? 4.999 13.319 7.102 1.00 84.69 103 TRP A N 1
ATOM 799 C CA . TRP A 1 103 ? 5.988 12.565 6.307 1.00 84.69 103 TRP A CA 1
ATOM 800 C C . TRP A 1 103 ? 6.202 11.106 6.737 1.00 84.69 103 TRP A C 1
ATOM 802 O O . TRP A 1 103 ? 7.294 10.563 6.608 1.00 84.69 103 TRP A O 1
ATOM 812 N N . GLN A 1 104 ? 5.160 10.457 7.250 1.00 94.12 104 GLN A N 1
ATOM 813 C CA . GLN A 1 104 ? 5.187 9.030 7.554 1.00 94.12 104 GLN A CA 1
ATOM 814 C C . GLN A 1 104 ? 4.542 8.218 6.435 1.00 94.12 104 GLN A C 1
ATOM 816 O O . GLN A 1 104 ? 3.561 8.648 5.833 1.00 94.12 104 GLN A O 1
ATOM 821 N N . ALA A 1 105 ? 5.064 7.016 6.211 1.00 95.12 105 ALA A N 1
ATOM 822 C CA . ALA A 1 105 ? 4.502 6.060 5.272 1.00 95.12 105 ALA A CA 1
ATOM 823 C C . ALA A 1 105 ? 4.572 4.644 5.842 1.00 95.12 105 ALA A C 1
ATOM 825 O O . ALA A 1 105 ? 5.476 4.311 6.621 1.00 95.12 105 ALA A O 1
ATOM 826 N N . PHE A 1 106 ? 3.604 3.827 5.441 1.00 97.62 106 PHE A N 1
ATOM 827 C CA . PHE A 1 106 ? 3.691 2.386 5.584 1.00 97.62 106 PHE A CA 1
ATOM 828 C C . PHE A 1 106 ? 4.427 1.864 4.357 1.00 97.62 106 PHE A C 1
ATOM 830 O O . PHE A 1 106 ? 3.965 2.074 3.248 1.00 97.62 106 PHE A O 1
ATOM 837 N N . TYR A 1 107 ? 5.570 1.223 4.555 1.00 97.81 107 TYR A N 1
ATOM 838 C CA . TYR A 1 107 ? 6.427 0.777 3.468 1.00 97.81 107 TYR A CA 1
ATOM 839 C C . TYR A 1 107 ? 6.751 -0.707 3.644 1.00 97.81 107 TYR A C 1
ATOM 841 O O . TYR A 1 107 ? 7.398 -1.120 4.614 1.00 97.81 107 TYR A O 1
ATOM 849 N N . LEU A 1 108 ? 6.306 -1.507 2.675 1.00 98.62 108 LEU A N 1
ATOM 850 C CA . LEU A 1 108 ? 6.773 -2.871 2.459 1.00 98.62 108 LEU A CA 1
ATOM 851 C C . LEU A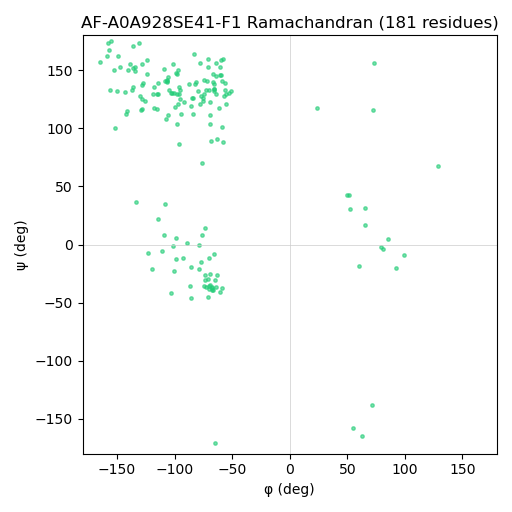 1 108 ? 7.809 -2.916 1.334 1.00 98.62 108 LEU A C 1
ATOM 853 O O . LEU A 1 108 ? 7.497 -2.600 0.188 1.00 98.62 108 LEU A O 1
ATOM 857 N N . HIS A 1 109 ? 9.025 -3.341 1.664 1.00 98.25 109 HIS A N 1
ATOM 858 C CA . HIS A 1 109 ? 10.153 -3.465 0.744 1.00 98.25 109 HIS A CA 1
ATOM 859 C C . HIS A 1 109 ? 10.342 -4.907 0.259 1.00 98.25 109 HIS A C 1
ATOM 861 O O . HIS A 1 109 ? 10.151 -5.852 1.027 1.00 98.25 109 HIS A O 1
ATOM 867 N N . HIS A 1 110 ? 10.809 -5.062 -0.980 1.00 97.75 110 HIS A N 1
ATOM 868 C CA . HIS A 1 110 ? 11.313 -6.300 -1.573 1.00 97.75 110 HIS A CA 1
ATOM 869 C C . HIS A 1 110 ? 12.564 -6.003 -2.419 1.00 97.75 110 HIS A C 1
ATOM 871 O O . HIS A 1 110 ? 12.718 -4.912 -2.946 1.00 97.75 110 HIS A O 1
ATOM 877 N N . SER A 1 111 ? 13.456 -6.968 -2.648 1.00 95.69 111 SER A N 1
ATOM 878 C CA . SER A 1 111 ? 14.677 -6.738 -3.449 1.00 95.69 111 SER A CA 1
ATOM 879 C C . SER A 1 111 ? 14.467 -6.681 -4.976 1.00 95.69 111 SER A C 1
ATOM 881 O O . SER A 1 111 ? 15.447 -6.704 -5.714 1.00 95.69 111 SER A O 1
ATOM 883 N N . GLY A 1 112 ? 13.223 -6.677 -5.468 1.00 96.12 112 GLY A N 1
ATOM 884 C CA . GLY A 1 112 ? 12.904 -6.880 -6.891 1.00 96.12 112 GLY A CA 1
ATOM 885 C C . GLY A 1 112 ? 11.839 -7.953 -7.106 1.00 96.12 112 GLY A C 1
ATOM 886 O O . GLY A 1 112 ? 12.118 -9.047 -7.584 1.00 96.12 112 GLY A O 1
ATOM 887 N N . GLN A 1 113 ? 10.616 -7.664 -6.674 1.00 97.31 113 GLN A N 1
ATOM 888 C CA . GLN A 1 113 ? 9.464 -8.521 -6.905 1.00 97.31 113 GLN A CA 1
ATOM 889 C C . GLN A 1 113 ? 8.977 -8.338 -8.343 1.00 97.31 113 GLN A C 1
ATOM 891 O O . GLN A 1 113 ? 8.565 -7.240 -8.713 1.00 97.31 113 GLN A O 1
ATOM 896 N N . SER A 1 114 ? 8.949 -9.410 -9.134 1.00 97.50 114 SER A N 1
ATOM 897 C CA . SER A 1 114 ? 8.432 -9.323 -10.499 1.00 97.50 114 SER A CA 1
ATOM 898 C C . SER A 1 114 ? 6.913 -9.185 -10.532 1.00 97.50 114 SER A C 1
ATOM 900 O O . SER A 1 114 ? 6.182 -9.923 -9.873 1.00 97.50 114 SER A O 1
ATOM 902 N N . THR A 1 115 ? 6.423 -8.243 -11.329 1.00 97.62 115 THR A N 1
ATOM 903 C CA . THR A 1 115 ? 4.988 -8.019 -11.565 1.00 97.62 115 THR A CA 1
ATOM 904 C C . THR A 1 115 ? 4.493 -8.659 -12.864 1.00 97.62 115 THR A C 1
ATOM 906 O O . THR A 1 115 ? 3.333 -8.483 -13.242 1.00 97.62 115 THR A O 1
ATOM 909 N N . LEU A 1 116 ? 5.349 -9.421 -13.555 1.00 96.69 116 LEU A N 1
ATOM 910 C CA . LEU A 1 116 ? 4.993 -10.121 -14.785 1.00 96.69 116 LEU A CA 1
ATOM 911 C C . LEU A 1 116 ? 3.800 -11.062 -14.560 1.00 96.69 116 LEU A C 1
ATOM 913 O O . LEU A 1 116 ? 3.807 -11.897 -13.659 1.00 96.69 116 LEU A O 1
ATOM 917 N N . GLY A 1 117 ? 2.772 -10.931 -15.398 1.00 95.38 117 GLY A N 1
ATOM 918 C CA . GLY A 1 117 ? 1.564 -11.759 -15.314 1.00 95.38 117 GLY A CA 1
ATOM 919 C C . GLY A 1 117 ? 0.567 -11.329 -14.231 1.00 95.38 117 GLY A C 1
ATOM 920 O O . GLY A 1 117 ? -0.517 -11.910 -14.148 1.00 95.38 117 GLY A O 1
ATOM 921 N N . PHE A 1 118 ? 0.871 -10.295 -13.442 1.00 97.06 118 PHE A N 1
ATOM 922 C CA . PHE A 1 118 ? -0.065 -9.683 -12.500 1.00 97.06 118 PHE A CA 1
ATOM 923 C C . PHE A 1 118 ? -0.725 -8.441 -13.102 1.00 97.06 118 PHE A C 1
ATOM 925 O O . PHE A 1 118 ? -0.145 -7.732 -13.919 1.00 97.06 118 PHE A O 1
ATOM 932 N N . THR A 1 119 ? -1.956 -8.150 -12.675 1.00 97.12 119 THR A N 1
ATOM 933 C CA . THR A 1 119 ? -2.724 -6.996 -13.180 1.00 97.12 119 THR A CA 1
ATOM 934 C C . THR A 1 119 ? -3.104 -5.990 -12.108 1.00 97.12 119 THR A C 1
ATOM 936 O O . THR A 1 119 ? -3.382 -4.837 -12.436 1.00 97.12 119 THR A O 1
ATOM 939 N N . LYS A 1 120 ? -3.122 -6.385 -10.831 1.00 98.00 120 LYS A N 1
ATOM 940 C CA . LYS A 1 120 ? -3.550 -5.522 -9.726 1.00 98.00 120 LYS A CA 1
ATOM 941 C C . LYS A 1 120 ? -2.902 -5.890 -8.397 1.00 98.00 120 LYS A C 1
ATOM 943 O O . LYS A 1 120 ? -2.670 -7.067 -8.127 1.00 98.00 120 LYS A O 1
ATOM 948 N N . LEU A 1 121 ? -2.719 -4.881 -7.552 1.00 98.44 121 LEU A N 1
ATOM 949 C CA . LEU A 1 121 ? -2.561 -5.027 -6.109 1.00 98.44 121 LEU A CA 1
ATOM 950 C C . LEU A 1 121 ? -3.953 -5.149 -5.471 1.00 98.44 121 LEU A C 1
ATOM 952 O O . LEU A 1 121 ? -4.875 -4.432 -5.864 1.00 98.44 121 LEU A O 1
ATOM 956 N N . ARG A 1 122 ? -4.116 -6.047 -4.495 1.00 98.25 122 ARG A N 1
ATOM 957 C CA . ARG A 1 122 ? -5.372 -6.240 -3.757 1.00 98.25 122 ARG A CA 1
ATOM 958 C C . ARG A 1 122 ? -5.099 -6.399 -2.270 1.00 98.25 122 ARG A C 1
ATOM 960 O O . ARG A 1 122 ? -4.247 -7.201 -1.901 1.00 98.25 122 ARG A O 1
ATOM 967 N N . PHE A 1 123 ? -5.851 -5.689 -1.441 1.00 98.25 123 PHE A N 1
ATOM 968 C CA . PHE A 1 123 ? -5.806 -5.810 0.016 1.00 98.25 123 PHE A CA 1
ATOM 969 C C . PHE A 1 123 ? -7.115 -5.313 0.637 1.00 98.25 123 PHE A C 1
ATOM 971 O O . PHE A 1 123 ? -7.919 -4.673 -0.034 1.00 98.25 123 PHE A O 1
ATOM 978 N N . PHE A 1 124 ? -7.324 -5.603 1.919 1.00 98.38 124 PHE A N 1
ATOM 979 C CA . PHE A 1 124 ? -8.416 -5.033 2.706 1.00 98.38 124 PHE A CA 1
ATOM 980 C C . PHE A 1 124 ? -7.858 -4.001 3.682 1.00 98.38 124 PHE A C 1
ATOM 982 O O . PHE A 1 124 ? -6.812 -4.233 4.288 1.00 98.38 124 PHE A O 1
ATOM 989 N N . ALA A 1 125 ? -8.560 -2.884 3.859 1.00 98.12 125 ALA A N 1
ATOM 990 C CA . ALA A 1 125 ? -8.212 -1.861 4.843 1.00 98.12 125 ALA A CA 1
ATOM 991 C C . ALA A 1 125 ? -9.410 -1.543 5.740 1.00 98.12 125 ALA A C 1
ATOM 993 O O . ALA A 1 125 ? -10.540 -1.453 5.262 1.00 98.12 125 ALA A O 1
ATOM 994 N N . HIS A 1 126 ? -9.160 -1.376 7.039 1.00 98.12 126 HIS A N 1
ATOM 995 C CA . HIS A 1 126 ? -10.187 -1.051 8.023 1.00 98.12 126 HIS A CA 1
ATOM 996 C C . HIS A 1 126 ? -10.128 0.431 8.393 1.00 98.12 126 HIS A C 1
ATOM 998 O O . HIS A 1 126 ? -9.067 0.918 8.782 1.00 98.12 126 HIS A O 1
ATOM 1004 N N . GLY A 1 127 ? -11.257 1.145 8.361 1.00 96.56 127 GLY A N 1
ATOM 1005 C CA . GLY A 1 127 ? -11.297 2.585 8.675 1.00 96.56 127 GLY A CA 1
ATOM 1006 C C . GLY A 1 127 ? -11.143 2.949 10.160 1.00 96.56 127 GLY A C 1
ATOM 1007 O O . GLY A 1 127 ? -11.448 4.066 10.571 1.00 96.56 127 GLY A O 1
ATOM 1008 N N . GLY A 1 128 ? -10.704 2.024 11.013 1.00 95.56 128 GLY A N 1
ATOM 1009 C CA . GLY A 1 128 ? -10.678 2.221 12.469 1.00 95.56 128 GLY A CA 1
ATOM 1010 C C . GLY A 1 128 ? -12.053 2.607 13.037 1.00 95.56 128 GLY A C 1
ATOM 1011 O O . GLY A 1 128 ? -13.081 2.343 12.422 1.00 95.56 128 GLY A O 1
ATOM 1012 N N . SER A 1 129 ? -12.085 3.243 14.207 1.00 94.50 129 SER A N 1
ATOM 1013 C CA . SER A 1 129 ? -13.341 3.662 14.849 1.00 94.50 129 SER A CA 1
ATOM 1014 C C . SER A 1 129 ? -14.013 4.863 14.177 1.00 94.50 129 SER A C 1
ATOM 1016 O O . SER A 1 129 ? -15.239 4.956 14.207 1.00 94.50 129 SER A O 1
ATOM 1018 N N . SER A 1 130 ? -13.229 5.763 13.575 1.00 94.88 130 SER A N 1
ATOM 1019 C CA . SER A 1 130 ? -13.716 7.043 13.038 1.00 94.88 130 SER A CA 1
ATOM 1020 C C . SER A 1 130 ? -13.936 7.058 11.523 1.00 94.88 130 SER A C 1
ATOM 1022 O O . SER A 1 130 ? -14.713 7.876 11.038 1.00 94.88 130 SER A O 1
ATOM 1024 N N . GLY A 1 131 ? -13.278 6.179 10.763 1.00 95.56 131 GLY A N 1
ATOM 1025 C CA . GLY A 1 131 ? -13.227 6.273 9.303 1.00 95.56 131 GLY A CA 1
ATOM 1026 C C . GLY A 1 131 ? -12.540 7.550 8.812 1.00 95.56 131 GLY A C 1
ATOM 1027 O O . GLY A 1 131 ? -11.860 8.254 9.562 1.00 95.56 131 GLY A O 1
ATOM 1028 N N . GLY A 1 132 ? -12.732 7.855 7.531 1.00 94.44 132 GLY A N 1
ATOM 1029 C CA . GLY A 1 132 ? -12.315 9.110 6.909 1.00 94.44 132 GLY A CA 1
ATOM 1030 C C . GLY A 1 132 ? -10.844 9.174 6.503 1.00 94.44 132 GLY A C 1
ATOM 1031 O O . GLY A 1 132 ? -10.444 10.159 5.885 1.00 94.44 132 GLY A O 1
ATOM 1032 N N . GLN A 1 133 ? -10.039 8.151 6.808 1.00 91.25 133 GLN A N 1
ATOM 1033 C CA . GLN A 1 133 ? -8.631 8.140 6.418 1.00 91.25 133 GLN A CA 1
ATOM 1034 C C . GLN A 1 133 ? -8.516 8.114 4.896 1.00 91.25 133 GLN A C 1
ATOM 1036 O O . GLN A 1 133 ? -9.133 7.279 4.234 1.00 91.25 133 GLN A O 1
ATOM 1041 N N . GLN A 1 134 ? -7.703 9.021 4.365 1.00 89.88 134 GLN A N 1
ATOM 1042 C CA . GLN A 1 134 ? -7.318 9.085 2.963 1.00 89.88 134 GLN A CA 1
ATOM 1043 C C . GLN A 1 134 ? -5.810 8.889 2.885 1.00 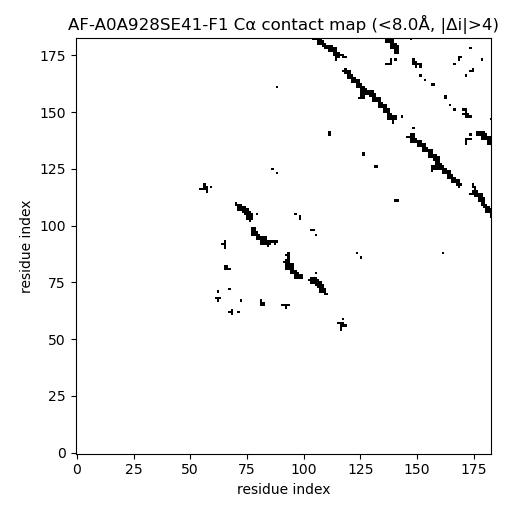89.88 134 GLN A C 1
ATOM 1045 O O . GLN A 1 134 ? -5.060 9.460 3.676 1.00 89.88 134 GLN A O 1
ATOM 1050 N N . PHE A 1 135 ? -5.376 8.064 1.946 1.00 92.75 135 PHE A N 1
ATOM 1051 C CA . PHE A 1 135 ? -3.968 7.803 1.693 1.00 92.75 135 PHE A CA 1
ATOM 1052 C C . PHE A 1 135 ? -3.775 7.498 0.214 1.00 92.75 135 PHE A C 1
ATOM 1054 O O . PHE A 1 135 ? -4.721 7.190 -0.517 1.00 92.75 135 PHE A O 1
ATOM 1061 N N . SER A 1 136 ? -2.532 7.612 -0.223 1.00 96.00 136 SER A N 1
ATOM 1062 C CA . SER A 1 136 ? -2.118 7.256 -1.571 1.00 96.00 136 SER A CA 1
ATOM 1063 C C . SER A 1 136 ? -1.272 5.998 -1.518 1.00 96.00 136 SER A C 1
ATOM 1065 O O . SER A 1 136 ? -0.597 5.771 -0.520 1.00 96.00 136 SER A O 1
ATOM 1067 N N . ILE A 1 137 ? -1.302 5.218 -2.592 1.00 97.81 137 ILE A N 1
ATOM 1068 C CA . ILE A 1 137 ? -0.417 4.074 -2.789 1.00 97.81 137 ILE A CA 1
ATOM 1069 C C . ILE A 1 137 ? 0.498 4.356 -3.973 1.00 97.81 137 ILE A C 1
ATOM 1071 O O . ILE A 1 137 ? 0.049 4.859 -5.009 1.00 97.81 137 ILE A O 1
ATOM 1075 N N . HIS A 1 138 ? 1.756 3.975 -3.819 1.00 97.69 138 HIS A N 1
ATOM 1076 C CA . HIS A 1 138 ? 2.795 4.022 -4.830 1.00 97.69 138 HIS A CA 1
ATOM 1077 C C . HIS A 1 138 ? 3.469 2.655 -4.928 1.00 97.69 138 HIS A C 1
ATOM 1079 O O . HIS A 1 138 ? 3.500 1.875 -3.974 1.00 97.69 138 HIS A O 1
ATOM 1085 N N . ALA A 1 139 ? 4.048 2.383 -6.092 1.00 97.88 139 ALA A N 1
ATOM 1086 C CA . ALA A 1 139 ? 5.056 1.347 -6.238 1.00 97.88 139 ALA A CA 1
ATOM 1087 C C . ALA A 1 139 ? 6.422 2.012 -6.423 1.00 97.88 139 ALA A C 1
ATOM 1089 O O . ALA A 1 139 ? 6.530 3.017 -7.128 1.00 97.88 139 ALA A O 1
ATOM 1090 N N . GLU A 1 140 ? 7.458 1.435 -5.829 1.00 97.44 140 GLU A N 1
ATOM 1091 C CA . GLU A 1 140 ? 8.846 1.735 -6.185 1.00 97.44 140 GLU A CA 1
ATOM 1092 C C . GLU A 1 140 ? 9.333 0.659 -7.147 1.00 97.44 140 GLU A C 1
ATOM 1094 O O . GLU A 1 140 ? 9.167 -0.532 -6.872 1.00 97.44 140 GLU A O 1
ATOM 1099 N N . ARG A 1 141 ? 9.916 1.049 -8.279 1.00 96.38 141 ARG A N 1
ATOM 1100 C CA . ARG A 1 141 ? 10.451 0.112 -9.273 1.00 96.38 141 ARG A CA 1
ATOM 1101 C C . ARG A 1 141 ? 11.958 0.015 -9.152 1.00 96.38 141 ARG A C 1
ATOM 1103 O O . ARG A 1 141 ? 12.634 0.959 -8.739 1.00 96.38 141 ARG A O 1
ATOM 1110 N N . VAL A 1 142 ? 12.500 -1.113 -9.599 1.00 94.00 142 VAL A N 1
ATOM 1111 C CA . VAL A 1 142 ? 13.945 -1.237 -9.793 1.00 94.00 142 VAL A CA 1
ATOM 1112 C C . VAL A 1 142 ? 14.411 -0.112 -10.725 1.00 94.00 142 VAL A C 1
ATOM 1114 O O . VAL A 1 142 ? 13.933 0.014 -11.850 1.00 94.00 142 VAL A O 1
ATOM 1117 N N . GLY A 1 143 ? 15.334 0.720 -10.238 1.00 87.94 143 GLY A N 1
ATOM 1118 C CA . GLY A 1 143 ? 15.867 1.876 -10.964 1.00 87.94 143 GLY A CA 1
ATOM 1119 C C . GLY A 1 143 ? 15.254 3.230 -10.591 1.00 87.94 143 GLY A C 1
ATOM 1120 O O . GLY A 1 143 ? 15.830 4.249 -10.968 1.00 87.94 143 GLY A O 1
ATOM 1121 N N . ASP A 1 144 ? 14.174 3.275 -9.800 1.00 90.56 144 ASP A N 1
ATOM 1122 C CA . ASP A 1 144 ? 13.621 4.549 -9.308 1.00 90.56 144 ASP A CA 1
ATOM 1123 C C . ASP A 1 144 ? 14.536 5.220 -8.254 1.00 90.56 144 ASP A C 1
ATOM 1125 O O . ASP A 1 144 ? 14.353 6.394 -7.944 1.00 90.56 144 ASP A O 1
ATOM 1129 N N . ASN A 1 145 ? 15.557 4.519 -7.732 1.00 83.50 145 ASN A N 1
ATOM 1130 C CA . ASN A 1 145 ? 16.573 5.032 -6.794 1.00 83.50 145 ASN A CA 1
ATOM 1131 C C . ASN A 1 145 ? 15.985 5.755 -5.563 1.00 83.50 145 ASN A C 1
ATOM 1133 O O . ASN A 1 145 ? 16.479 6.805 -5.153 1.00 83.50 145 ASN A O 1
ATOM 1137 N N . GLY A 1 146 ? 14.923 5.192 -4.977 1.00 75.56 146 GLY A N 1
ATOM 1138 C CA . GLY A 1 146 ? 14.188 5.788 -3.854 1.00 75.56 146 GLY A CA 1
ATOM 1139 C C . GLY A 1 146 ? 13.099 6.781 -4.273 1.00 75.56 146 GLY A C 1
ATOM 1140 O O . GLY A 1 146 ? 12.484 7.413 -3.420 1.00 75.56 146 GLY A O 1
ATOM 1141 N N . GLY A 1 147 ? 12.861 6.938 -5.577 1.00 86.31 147 GLY A N 1
ATOM 1142 C CA . GLY A 1 147 ? 11.680 7.600 -6.115 1.00 86.31 147 GLY A CA 1
ATOM 1143 C C . GLY A 1 147 ? 10.443 6.701 -6.075 1.00 86.31 147 GLY A C 1
ATOM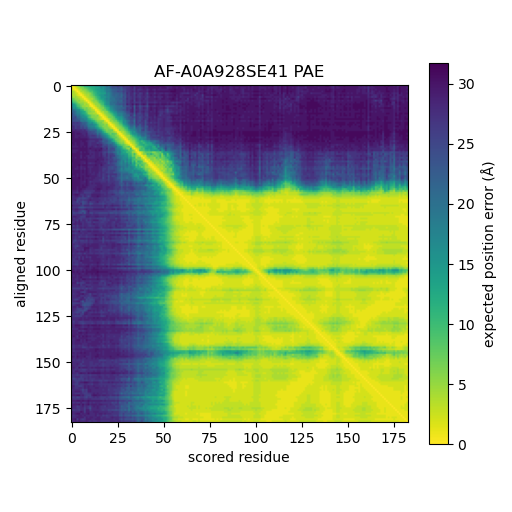 1144 O O . GLY A 1 147 ? 10.535 5.475 -6.088 1.00 86.31 147 GLY A O 1
ATOM 1145 N N . HIS A 1 148 ? 9.272 7.334 -6.073 1.00 89.25 148 HIS A N 1
ATOM 1146 C CA . HIS A 1 148 ? 7.981 6.657 -6.121 1.00 89.25 148 HIS A CA 1
ATOM 1147 C C . HIS A 1 148 ? 7.352 6.801 -7.512 1.00 89.25 148 HIS A C 1
ATOM 1149 O O . HIS A 1 148 ? 7.465 7.853 -8.151 1.00 89.25 148 HIS A O 1
ATOM 1155 N N . GLY A 1 149 ? 6.662 5.754 -7.969 1.00 91.62 149 GLY A N 1
ATOM 1156 C CA . GLY A 1 149 ? 5.803 5.810 -9.148 1.00 91.62 149 GLY A CA 1
ATOM 1157 C C . GLY A 1 149 ? 4.592 6.741 -8.962 1.00 91.62 149 GLY A C 1
ATOM 1158 O O . GLY A 1 149 ? 4.499 7.475 -7.977 1.00 91.62 149 GLY A O 1
ATOM 1159 N N . PRO A 1 150 ? 3.630 6.732 -9.901 1.00 95.69 150 PRO A N 1
ATOM 1160 C CA . PRO A 1 150 ? 2.424 7.545 -9.792 1.00 95.69 150 PRO A CA 1
ATOM 1161 C C . PRO A 1 150 ? 1.643 7.271 -8.498 1.00 95.69 150 PRO A C 1
ATOM 1163 O O . PRO A 1 150 ? 1.456 6.121 -8.103 1.00 95.69 150 PRO A O 1
ATOM 1166 N N . ALA A 1 151 ? 1.143 8.341 -7.878 1.00 96.38 151 ALA A N 1
ATOM 1167 C CA . ALA A 1 151 ? 0.293 8.266 -6.697 1.00 96.38 151 ALA A CA 1
ATOM 1168 C C . ALA A 1 151 ? -1.129 7.831 -7.071 1.00 96.38 151 ALA A C 1
ATOM 1170 O O . ALA A 1 151 ? -1.812 8.509 -7.846 1.00 96.38 151 ALA A O 1
ATOM 1171 N N . VAL A 1 152 ? -1.615 6.749 -6.464 1.00 98.19 152 VAL A N 1
ATOM 1172 C CA . VAL A 1 152 ? -3.013 6.318 -6.587 1.00 98.19 152 VAL A CA 1
ATOM 1173 C C . VAL A 1 152 ? -3.754 6.638 -5.295 1.00 98.19 152 VAL A C 1
ATOM 1175 O O . VAL A 1 152 ? -3.494 6.025 -4.264 1.00 98.19 152 VAL A O 1
ATOM 1178 N N . GLN A 1 153 ? -4.689 7.589 -5.345 1.00 97.75 153 GLN A N 1
ATOM 1179 C CA . GLN A 1 153 ? -5.521 7.946 -4.192 1.00 97.75 153 GLN A CA 1
ATOM 1180 C C . GLN A 1 153 ? -6.522 6.836 -3.869 1.00 97.75 153 GLN A C 1
ATOM 1182 O O . GLN A 1 153 ? -7.240 6.360 -4.752 1.00 97.75 153 GLN A O 1
ATOM 1187 N N . VAL A 1 154 ? -6.612 6.471 -2.593 1.00 96.25 154 VAL A N 1
ATOM 1188 C CA . VAL A 1 154 ? -7.648 5.579 -2.071 1.00 96.25 154 VAL A CA 1
ATOM 1189 C C . VAL A 1 154 ? -8.779 6.424 -1.490 1.00 96.25 154 VAL A C 1
ATOM 1191 O O . VAL A 1 154 ? -8.549 7.413 -0.793 1.00 96.25 154 VAL A O 1
ATOM 1194 N N . ALA A 1 155 ? -10.020 6.042 -1.800 1.00 94.75 155 ALA A 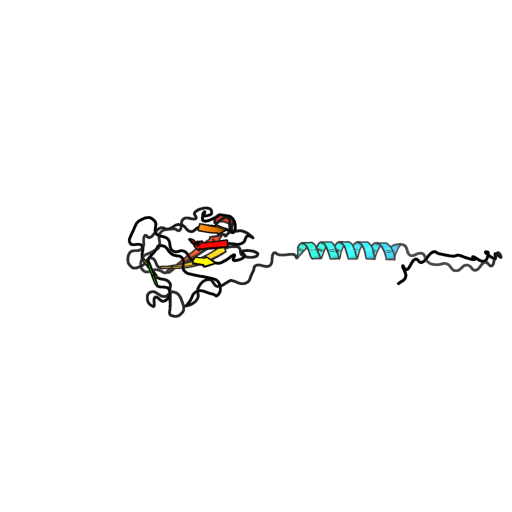N 1
ATOM 1195 C CA . ALA A 1 155 ? -11.198 6.696 -1.244 1.00 94.75 155 ALA A CA 1
ATOM 1196 C C . ALA A 1 155 ? -11.220 6.589 0.290 1.00 94.75 155 ALA A C 1
ATOM 1198 O O . ALA A 1 155 ? -10.693 5.640 0.867 1.00 94.75 155 ALA A O 1
ATOM 1199 N N . ALA A 1 156 ? -11.869 7.556 0.942 1.00 96.50 156 ALA A N 1
ATOM 1200 C CA . ALA A 1 156 ? -11.969 7.582 2.395 1.00 96.50 156 ALA A CA 1
ATOM 1201 C C . ALA A 1 156 ? -12.561 6.272 2.942 1.00 96.50 156 ALA A C 1
ATOM 1203 O O . ALA A 1 156 ? -13.619 5.825 2.491 1.00 96.50 156 ALA A O 1
ATOM 1204 N N . LEU A 1 157 ? -11.888 5.668 3.923 1.00 96.69 157 LEU A N 1
ATOM 1205 C CA . LEU A 1 157 ? -12.355 4.419 4.522 1.00 96.69 157 LEU A CA 1
ATOM 1206 C C . LEU A 1 157 ? -13.585 4.648 5.407 1.00 96.69 157 LEU A C 1
ATOM 1208 O O . LEU A 1 157 ? -13.666 5.627 6.149 1.00 96.69 157 LEU A O 1
ATOM 1212 N N . ALA A 1 158 ? -14.537 3.720 5.364 1.00 96.00 158 ALA A N 1
ATOM 1213 C CA . ALA A 1 158 ? -15.696 3.754 6.245 1.00 96.00 158 ALA A CA 1
ATOM 1214 C C . ALA A 1 158 ? -15.308 3.338 7.674 1.00 96.00 158 ALA A C 1
ATOM 1216 O O . ALA A 1 158 ? -14.513 2.420 7.880 1.00 96.00 158 ALA A O 1
ATOM 1217 N N . ALA A 1 159 ? -15.894 4.008 8.667 1.00 97.62 159 ALA A N 1
ATOM 1218 C CA . ALA A 1 159 ? -15.712 3.663 10.071 1.00 97.62 159 ALA A CA 1
ATOM 1219 C C . ALA A 1 159 ? -16.157 2.217 10.346 1.00 97.62 159 ALA A C 1
ATOM 1221 O O . ALA A 1 159 ? -17.175 1.760 9.825 1.00 97.62 159 ALA A O 1
ATOM 1222 N N . ASN A 1 160 ? -15.409 1.515 11.195 1.00 97.12 160 ASN A N 1
ATOM 1223 C CA . ASN A 1 160 ? -15.696 0.162 11.682 1.00 97.12 160 ASN A CA 1
ATOM 1224 C C . ASN A 1 160 ? -15.977 -0.857 10.566 1.00 97.12 160 ASN A C 1
ATOM 1226 O O . ASN A 1 160 ? -16.775 -1.775 10.743 1.00 97.12 160 ASN A O 1
ATOM 1230 N N . THR A 1 161 ? -15.363 -0.658 9.398 1.00 97.69 161 THR A N 1
ATOM 1231 C CA . THR A 1 161 ? -15.638 -1.439 8.193 1.00 97.69 161 THR A CA 1
ATOM 1232 C C . THR A 1 161 ? -14.336 -1.812 7.502 1.00 97.69 161 THR A C 1
ATOM 1234 O O . THR A 1 161 ? -13.450 -0.972 7.339 1.00 97.69 161 THR A O 1
ATOM 1237 N N . TRP A 1 162 ? -14.242 -3.071 7.073 1.00 98.12 162 TRP A N 1
ATOM 1238 C CA . TRP A 1 162 ? -13.225 -3.535 6.135 1.00 98.12 162 TRP A CA 1
ATOM 1239 C C . TRP A 1 162 ? -13.668 -3.255 4.701 1.00 98.12 162 TRP A C 1
ATOM 1241 O O . TRP A 1 162 ? -14.737 -3.697 4.283 1.00 98.12 162 TRP A O 1
ATOM 1251 N N . THR A 1 163 ? -12.820 -2.573 3.938 1.00 97.81 163 THR A N 1
ATOM 1252 C CA . THR A 1 163 ? -13.047 -2.275 2.522 1.00 97.81 163 THR A CA 1
ATOM 1253 C C . THR A 1 163 ? -12.004 -2.991 1.680 1.00 97.81 163 THR A C 1
ATOM 1255 O O . THR A 1 163 ? -10.807 -2.866 1.944 1.00 97.81 163 THR A O 1
ATOM 1258 N N . GLU A 1 164 ? -12.444 -3.720 0.653 1.00 98.00 164 GLU A N 1
ATOM 1259 C CA . GLU A 1 164 ? -11.532 -4.270 -0.349 1.00 98.00 164 GLU A CA 1
ATOM 1260 C C . GLU A 1 164 ? -11.041 -3.159 -1.280 1.00 98.00 164 GLU A C 1
ATOM 1262 O O . GLU A 1 164 ? -11.829 -2.406 -1.854 1.00 98.00 164 GLU A O 1
ATOM 1267 N N . ILE A 1 165 ? -9.728 -3.084 -1.459 1.00 98.12 165 ILE A N 1
ATOM 1268 C CA . ILE A 1 165 ? -9.060 -2.152 -2.357 1.00 98.12 165 ILE A CA 1
ATOM 1269 C C . ILE A 1 165 ? -8.371 -2.964 -3.446 1.00 98.12 165 ILE A C 1
ATOM 1271 O O . ILE A 1 165 ? -7.624 -3.905 -3.170 1.00 98.12 165 ILE A O 1
ATOM 1275 N N . GLN A 1 166 ? -8.622 -2.588 -4.698 1.00 98.19 166 GLN A N 1
ATOM 1276 C CA . GLN A 1 166 ? -8.014 -3.190 -5.878 1.00 98.19 166 GLN A CA 1
ATOM 1277 C C . GLN A 1 166 ? -7.430 -2.086 -6.758 1.00 98.19 166 GLN A C 1
ATOM 1279 O O . GLN A 1 166 ? -8.170 -1.254 -7.281 1.00 98.19 166 GLN A O 1
ATOM 1284 N N . ILE A 1 167 ? -6.109 -2.078 -6.930 1.00 98.44 167 ILE A N 1
ATOM 1285 C CA . ILE A 1 167 ? -5.395 -1.051 -7.694 1.00 98.44 167 ILE A CA 1
ATOM 1286 C C . ILE A 1 167 ? -4.752 -1.708 -8.915 1.00 98.44 167 ILE A C 1
ATOM 1288 O O . ILE A 1 167 ? -3.872 -2.554 -8.738 1.00 98.44 167 ILE A O 1
ATOM 1292 N N . PRO A 1 168 ? -5.148 -1.345 -10.150 1.00 98.31 168 PRO A N 1
ATOM 1293 C CA . PRO A 1 168 ? -4.461 -1.808 -11.349 1.00 98.31 168 PRO A CA 1
ATOM 1294 C C . PRO A 1 168 ? -2.974 -1.448 -11.302 1.00 98.31 168 PRO A C 1
ATOM 1296 O O . PRO A 1 168 ? -2.623 -0.298 -11.039 1.00 98.31 168 PRO A O 1
ATOM 1299 N N . LEU A 1 169 ? -2.093 -2.400 -11.610 1.00 98.31 169 LEU A N 1
ATOM 1300 C CA . LEU A 1 169 ? -0.645 -2.156 -11.607 1.00 98.31 169 LEU A CA 1
ATOM 1301 C C . LEU A 1 169 ? -0.229 -1.107 -12.644 1.00 98.31 169 LEU A C 1
ATOM 1303 O O . LEU A 1 169 ? 0.754 -0.401 -12.445 1.00 98.31 169 LEU A O 1
ATOM 1307 N N . ALA A 1 170 ? -1.002 -0.951 -13.721 1.00 97.88 170 ALA A N 1
ATOM 1308 C CA . ALA A 1 170 ? -0.816 0.124 -14.693 1.00 97.88 170 ALA A CA 1
ATOM 1309 C C . ALA A 1 170 ? -0.932 1.517 -14.054 1.00 97.88 170 ALA A C 1
ATOM 1311 O O . ALA A 1 170 ? -0.141 2.399 -14.379 1.00 97.88 170 ALA A O 1
ATOM 1312 N N . ASN A 1 171 ? -1.845 1.700 -13.093 1.00 98.25 171 ASN A N 1
ATOM 1313 C CA . ASN A 1 171 ? -2.027 2.979 -12.403 1.00 98.25 171 ASN A CA 1
ATOM 1314 C C . ASN A 1 171 ? -0.841 3.306 -11.487 1.00 98.25 171 ASN A C 1
ATOM 1316 O O . ASN A 1 171 ? -0.576 4.474 -11.240 1.00 98.25 171 ASN A O 1
ATOM 1320 N N . LEU A 1 172 ? -0.120 2.283 -11.020 1.00 97.81 172 LEU A N 1
ATOM 1321 C CA . LEU A 1 172 ? 1.099 2.412 -10.216 1.00 97.81 172 LEU A CA 1
ATOM 1322 C C . LEU A 1 172 ? 2.372 2.483 -11.077 1.00 97.81 172 LEU A C 1
ATOM 1324 O O . LEU A 1 172 ? 3.475 2.508 -10.539 1.00 97.81 172 LEU A O 1
ATOM 1328 N N . GLY A 1 173 ? 2.254 2.454 -12.411 1.00 96.88 173 GLY A N 1
ATOM 1329 C CA . GLY A 1 173 ? 3.410 2.356 -13.310 1.00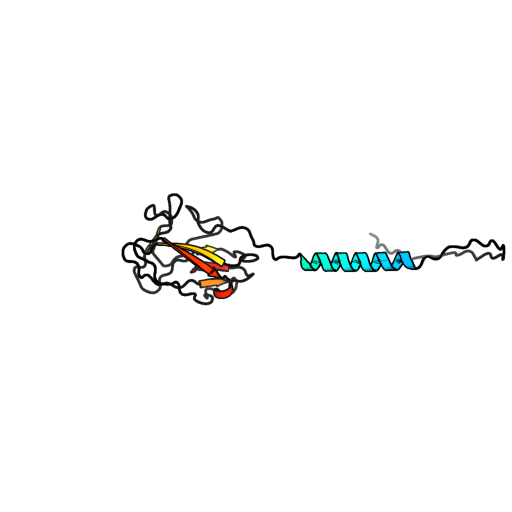 96.88 173 GLY A CA 1
ATOM 1330 C C . GLY A 1 173 ? 4.182 1.034 -13.190 1.00 96.88 173 GLY A C 1
ATOM 1331 O O . GLY A 1 173 ? 5.314 0.943 -13.659 1.00 96.88 173 GLY A O 1
ATOM 1332 N N . ALA A 1 174 ? 3.577 0.012 -12.580 1.00 97.38 174 ALA A N 1
ATOM 1333 C CA . ALA A 1 174 ? 4.201 -1.246 -12.181 1.00 97.38 174 ALA A CA 1
ATOM 1334 C C . ALA A 1 174 ? 3.749 -2.439 -13.046 1.00 97.38 174 ALA A C 1
ATOM 1336 O O . ALA A 1 174 ? 3.569 -3.543 -12.547 1.00 97.38 174 ALA A O 1
ATOM 1337 N N . THR A 1 175 ? 3.495 -2.229 -14.341 1.00 97.44 175 THR A N 1
ATOM 1338 C CA . THR A 1 175 ? 3.110 -3.319 -15.258 1.00 97.44 175 THR A CA 1
ATOM 1339 C C . THR A 1 175 ? 4.348 -4.020 -15.805 1.00 97.44 175 THR A C 1
ATOM 1341 O O . THR A 1 175 ? 5.188 -3.359 -16.409 1.00 97.44 175 THR A O 1
ATOM 1344 N N . ASN A 1 176 ? 4.421 -5.349 -15.660 1.00 96.00 176 ASN A N 1
ATOM 1345 C CA . ASN A 1 176 ? 5.474 -6.199 -16.237 1.00 96.00 176 ASN A CA 1
ATOM 1346 C C . ASN A 1 176 ? 6.905 -5.686 -15.961 1.00 96.00 176 ASN A C 1
ATOM 1348 O O . ASN A 1 176 ? 7.758 -5.685 -16.844 1.00 96.00 176 ASN A O 1
ATOM 1352 N N . THR A 1 177 ? 7.141 -5.237 -14.731 1.00 96.62 177 THR A N 1
ATOM 1353 C CA . THR A 1 177 ? 8.422 -4.721 -14.221 1.00 96.62 177 THR A CA 1
ATOM 1354 C C . THR A 1 177 ? 8.773 -5.375 -12.885 1.00 96.62 177 THR A C 1
ATOM 1356 O O . THR A 1 177 ? 7.939 -6.056 -12.289 1.00 96.62 177 THR A O 1
ATOM 1359 N N . ASP A 1 178 ? 9.966 -5.116 -12.364 1.00 97.38 178 ASP A N 1
ATOM 1360 C CA . ASP A 1 178 ? 10.317 -5.481 -10.993 1.00 97.38 178 ASP A CA 1
ATOM 1361 C C . ASP A 1 178 ? 10.098 -4.290 -10.050 1.00 97.38 178 ASP A C 1
ATOM 1363 O O . ASP A 1 178 ? 10.502 -3.162 -10.356 1.00 97.38 178 ASP A O 1
ATOM 1367 N N . ILE A 1 179 ? 9.443 -4.538 -8.913 1.00 97.75 179 ILE A N 1
ATOM 1368 C CA . ILE A 1 179 ? 9.205 -3.546 -7.857 1.00 97.75 179 ILE A CA 1
ATOM 1369 C C . ILE A 1 179 ? 10.086 -3.806 -6.638 1.00 97.75 179 ILE A C 1
ATOM 1371 O O . ILE A 1 179 ? 10.292 -4.950 -6.232 1.00 97.75 179 ILE A O 1
ATOM 1375 N N . THR A 1 180 ? 10.593 -2.738 -6.037 1.00 97.44 180 THR A N 1
ATOM 1376 C CA . THR A 1 180 ? 11.329 -2.779 -4.771 1.00 97.44 180 THR A CA 1
ATOM 1377 C C . THR A 1 180 ? 10.465 -2.401 -3.578 1.00 97.44 180 THR A C 1
ATOM 1379 O O . THR A 1 180 ? 10.856 -2.641 -2.439 1.00 97.44 180 THR A O 1
ATOM 1382 N N . GLY A 1 181 ? 9.275 -1.844 -3.811 1.00 97.25 181 GLY A N 1
ATOM 1383 C CA . GLY A 1 181 ? 8.464 -1.344 -2.715 1.00 97.25 181 GLY A CA 1
ATOM 1384 C C . GLY A 1 181 ? 7.008 -1.073 -3.036 1.00 97.25 181 GLY A C 1
ATOM 1385 O O . GLY A 1 181 ? 6.641 -0.829 -4.186 1.00 97.25 181 GLY A O 1
ATOM 1386 N N . LEU A 1 182 ? 6.199 -1.090 -1.979 1.00 97.94 182 LEU A N 1
ATOM 1387 C CA . LEU A 1 182 ? 4.842 -0.552 -1.926 1.00 97.94 182 LEU A CA 1
ATOM 1388 C C . LEU A 1 182 ? 4.768 0.432 -0.754 1.00 97.94 182 LEU A C 1
ATOM 1390 O O . LEU A 1 182 ? 5.091 0.040 0.374 1.00 97.94 182 LEU A O 1
ATOM 1394 N N . VAL A 1 183 ? 4.371 1.677 -1.041 1.00 95.94 183 VAL A N 1
ATOM 1395 C CA . VAL A 1 183 ? 4.393 2.823 -0.107 1.00 95.94 183 VAL A CA 1
ATOM 1396 C C . VAL A 1 183 ? 3.073 3.579 -0.112 1.00 95.94 183 VAL A C 1
ATOM 1398 O O . VAL A 1 183 ? 2.616 3.939 -1.223 1.00 95.94 183 VAL A O 1
#

Foldseek 3Di:
DDDDDDDDDDDDDDDDDDDDDDDDDDPPPPPVPVVVVVVVVVVVVVVVVVVPPDQQADDDDDQDDCHGDPQKDWPWPWDKDQADQPPDDDDRGDIDTDDPDPPTDGKIFGPWAFCERPFKDKDKDALEQQWQDKDWKAWAFVPCVPPTAATHIDPIHDGRDIDMDIGTCVNRVRYRGITGMMD

Radius of gyration: 34.06 Å; Cα contacts (8 Å, |Δi|>4): 278; chains: 1; bounding box: 74×64×90 Å

Sequence (183 aa):
MKPFRPTLDSQPQLTPFNPTYFHHTGQETDMPHLRLVHRFCFLTLLLITLLFAAPTLAAPQVIYDESLATGWANWSWASVNLGATTPVHAGTKSIAVTYTGGWQAFYLHHSGQSTLGFTKLRFFAHGGSSGGQQFSIHAERVGDNGGHGPAVQVAALAANTWTEIQIPLANLGATNTDITGLV

pLDDT: mean 82.04, std 21.34, range [36.44, 98.75]